Protein AF-0000000081051023 (afdb_homodimer)

Sequence (304 aa):
MIRSARIPSVLSRICADDVIQTALFVTGDGELLGSTSPTFVGADGKTESVEHLGTLIADIAVDYQRLGDEYARLGSAANADSDAPTKKSHLQCLLLELDQGLVGVSSCMGSGVLIIGIATPDAPMGMIKARLETITEHVQEAMSPLTETSYRMIRSARIPSVLSRICADDVIQTALFVTGDGELLGSTSPTFVGADGKTESVEHLGTLIADIAVDYQRLGDEYARLGSAANADSDAPTKKSHLQCLLLELDQGLVGVSSCMGSGVLIIGIATPDAPMGMIKARLETITEHVQEAMSPLTETSYR

Structure (mmCIF, N/CA/C/O backbone):
data_AF-0000000081051023-model_v1
#
loop_
_entity.id
_entity.type
_entity.pdbx_description
1 polymer 'Roadblock/LAMTOR2 domain-containing protein'
#
loop_
_atom_site.group_PDB
_atom_site.id
_atom_site.type_symbol
_atom_site.label_atom_id
_atom_site.label_alt_id
_atom_site.label_comp_id
_atom_site.label_asym_id
_atom_site.label_entity_id
_atom_site.label_seq_id
_atom_site.pdbx_PDB_ins_code
_atom_site.Cartn_x
_atom_site.Cartn_y
_atom_site.Cartn_z
_atom_site.occupancy
_atom_site.B_iso_or_equiv
_atom_site.auth_seq_id
_atom_site.auth_comp_id
_atom_site.auth_asym_id
_atom_site.auth_atom_id
_atom_site.pdbx_PDB_model_num
ATOM 1 N N . MET A 1 1 ? -12.219 24.156 1.333 1 33.59 1 MET A N 1
ATOM 2 C CA . MET A 1 1 ? -10.797 24.484 1.212 1 33.59 1 MET A CA 1
ATOM 3 C C . MET A 1 1 ? -10.109 24.422 2.572 1 33.59 1 MET A C 1
ATOM 5 O O . MET A 1 1 ? -10.5 25.141 3.496 1 33.59 1 MET A O 1
ATOM 9 N N . ILE A 1 2 ? -9.586 23.281 3.045 1 45.5 2 ILE A N 1
ATOM 10 C CA . ILE A 1 2 ? -9.031 23.156 4.391 1 45.5 2 ILE A CA 1
ATOM 11 C C . ILE A 1 2 ? -8.117 24.328 4.688 1 45.5 2 ILE A C 1
ATOM 13 O O . ILE A 1 2 ? -7.395 24.812 3.803 1 45.5 2 ILE A O 1
ATOM 17 N N . ARG A 1 3 ? -8.547 25.219 5.465 1 45.25 3 ARG A N 1
ATOM 18 C CA . ARG A 1 3 ? -7.691 26.328 5.867 1 45.25 3 ARG A CA 1
ATOM 19 C C . ARG A 1 3 ? -6.293 25.844 6.219 1 45.25 3 ARG A C 1
ATOM 21 O O . ARG A 1 3 ? -6.105 25.141 7.223 1 45.25 3 ARG A O 1
ATOM 28 N N . SER A 1 4 ? -5.422 25.734 5.328 1 52.06 4 SER A N 1
ATOM 29 C CA . SER A 1 4 ? -3.996 25.438 5.211 1 52.06 4 SER A CA 1
ATOM 30 C C . SER A 1 4 ? -3.215 26.016 6.383 1 52.06 4 SER A C 1
ATOM 32 O O . SER A 1 4 ? -2.092 25.594 6.66 1 52.06 4 SER A O 1
ATOM 34 N N . ALA A 1 5 ? -3.9 26.891 7.074 1 51.19 5 ALA A N 1
ATOM 35 C CA . ALA A 1 5 ? -3.074 27.703 7.973 1 51.19 5 ALA A CA 1
ATOM 36 C C . ALA A 1 5 ? -2.621 26.875 9.18 1 51.19 5 ALA A C 1
ATOM 38 O O . ALA A 1 5 ? -1.602 27.188 9.797 1 51.19 5 ALA A O 1
ATOM 39 N N . ARG A 1 6 ? -3.297 25.828 9.461 1 57.66 6 ARG A N 1
ATOM 40 C CA . ARG A 1 6 ? -2.977 25.125 10.703 1 57.66 6 ARG A CA 1
ATOM 41 C C . ARG A 1 6 ? -2.096 23.906 10.43 1 57.66 6 ARG A C 1
ATOM 43 O O . ARG A 1 6 ? -1.619 23.266 11.367 1 57.66 6 ARG A O 1
ATOM 50 N N . ILE A 1 7 ? -1.741 23.734 9.195 1 60.34 7 ILE A N 1
ATOM 51 C CA . ILE A 1 7 ? -1.029 22.516 8.797 1 60.34 7 ILE A CA 1
ATOM 52 C C . ILE A 1 7 ? 0.375 22.531 9.398 1 60.34 7 ILE A C 1
ATOM 54 O O . ILE A 1 7 ? 0.816 21.531 9.984 1 60.34 7 ILE A O 1
ATOM 58 N N . PRO A 1 8 ? 0.935 23.688 9.281 1 57.78 8 PRO A N 1
ATOM 59 C CA . PRO A 1 8 ? 2.303 23.656 9.805 1 57.78 8 PRO A CA 1
ATOM 60 C C . PRO A 1 8 ? 2.355 23.359 11.305 1 57.78 8 PRO A C 1
ATOM 62 O O . PRO A 1 8 ? 3.24 22.625 11.758 1 57.78 8 PRO A O 1
ATOM 65 N N . SER A 1 9 ? 1.448 23.953 12 1 59.97 9 SER A N 1
ATOM 66 C CA . SER A 1 9 ? 1.488 23.75 13.445 1 59.97 9 SER A CA 1
ATOM 67 C C . SER A 1 9 ? 1.217 22.281 13.805 1 59.97 9 SER A C 1
ATOM 69 O O . SER A 1 9 ? 1.805 21.75 14.742 1 59.97 9 SER A O 1
ATOM 71 N N . VAL A 1 10 ? 0.46 21.703 13.055 1 62.5 10 VAL A N 1
ATOM 72 C CA . VAL A 1 10 ? 0.093 20.328 13.352 1 62.5 10 VAL A CA 1
ATOM 73 C C . VAL A 1 10 ? 1.247 19.391 12.984 1 62.5 10 VAL A C 1
ATOM 75 O O . VAL A 1 10 ? 1.546 18.453 13.711 1 62.5 10 VAL A O 1
ATOM 78 N N . LEU A 1 11 ? 1.874 19.797 11.953 1 62.97 11 LEU A N 1
ATOM 79 C CA . LEU A 1 11 ? 2.998 19 11.5 1 62.97 11 LEU A CA 1
ATOM 80 C C . LEU A 1 11 ? 4.16 19.062 12.484 1 62.97 11 LEU A C 1
ATOM 82 O O . LEU A 1 11 ? 4.895 18.094 12.656 1 62.97 11 LEU A O 1
ATOM 86 N N . SER A 1 12 ? 4.238 20.25 12.992 1 58.66 12 SER A N 1
ATOM 87 C CA . SER A 1 12 ? 5.336 20.469 13.93 1 58.66 12 SER A CA 1
ATOM 88 C C . SER A 1 12 ? 5.227 19.531 15.133 1 58.66 12 SER A C 1
ATOM 90 O O . SER A 1 12 ? 6.23 19.234 15.789 1 58.66 12 SER A O 1
ATOM 92 N N . ARG A 1 13 ? 4.035 19.125 15.297 1 57.94 13 ARG A N 1
ATOM 93 C CA . ARG A 1 13 ? 3.814 18.25 16.453 1 57.94 13 ARG A CA 1
ATOM 94 C C . ARG A 1 13 ? 4.008 16.781 16.078 1 57.94 13 ARG A C 1
ATOM 96 O O . ARG A 1 13 ? 4.074 15.922 16.969 1 57.94 13 ARG A O 1
ATOM 103 N N . ILE A 1 14 ? 3.797 16.641 14.867 1 59.78 14 ILE A N 1
ATOM 104 C CA . ILE A 1 14 ? 4.047 15.281 14.414 1 59.78 14 ILE A CA 1
ATOM 105 C C . ILE A 1 14 ? 5.539 14.969 14.5 1 59.78 14 ILE A C 1
ATOM 107 O O . ILE A 1 14 ? 6.355 15.641 13.859 1 59.78 14 ILE A O 1
ATOM 111 N N . CYS A 1 15 ? 6.039 14.797 15.711 1 54.66 15 CYS A N 1
ATOM 112 C CA . CYS A 1 15 ? 7.457 14.586 15.984 1 54.66 15 CYS A CA 1
ATOM 113 C C . CYS A 1 15 ? 7.934 13.258 15.406 1 54.66 15 CYS A C 1
ATOM 115 O O . CYS A 1 15 ? 7.25 12.242 15.523 1 54.66 15 CYS A O 1
ATOM 117 N N . ALA A 1 16 ? 8.758 13.539 14.32 1 59.66 16 A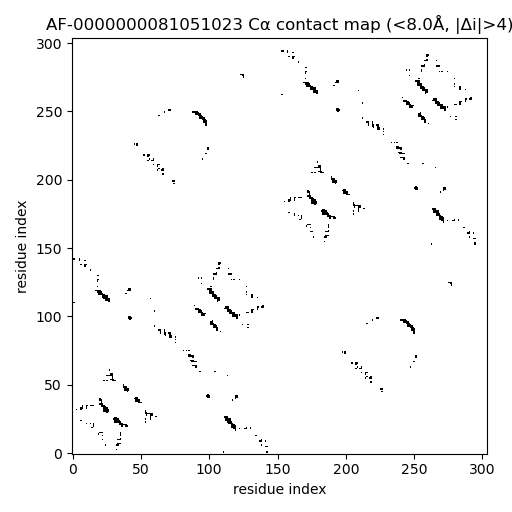LA A N 1
ATOM 118 C CA . ALA A 1 16 ? 9.711 12.508 13.938 1 59.66 16 ALA A CA 1
ATOM 119 C C . ALA A 1 16 ? 10.227 11.75 15.164 1 59.66 16 ALA A C 1
ATOM 121 O O . ALA A 1 16 ? 10.5 12.359 16.203 1 59.66 16 ALA A O 1
ATOM 122 N N . ASP A 1 17 ? 9.742 10.594 15.359 1 71.31 17 ASP A N 1
ATOM 123 C CA . ASP A 1 17 ? 10.367 9.688 16.312 1 71.31 17 ASP A CA 1
ATOM 124 C C . ASP A 1 17 ? 11.297 8.703 15.617 1 71.31 17 ASP A C 1
ATOM 126 O O . ASP A 1 17 ? 11.922 9.039 14.609 1 71.31 17 ASP A O 1
ATOM 130 N N . ASP A 1 18 ? 11.57 7.809 16.359 1 81.31 18 ASP A N 1
ATOM 131 C CA . ASP A 1 18 ? 12.516 6.824 15.844 1 81.31 18 ASP A CA 1
ATOM 132 C C . ASP A 1 18 ? 11.891 5.984 14.734 1 81.31 18 ASP A C 1
ATOM 134 O O . ASP A 1 18 ? 12.555 5.137 14.133 1 81.31 18 ASP A O 1
ATOM 138 N N . VAL A 1 19 ? 10.641 6.383 14.414 1 88.69 19 VAL A N 1
ATOM 139 C CA . VAL A 1 19 ? 9.961 5.531 13.445 1 88.69 19 VAL A CA 1
ATOM 140 C C . VAL A 1 19 ? 9.664 6.328 12.18 1 88.69 19 VAL A C 1
ATOM 142 O O . VAL A 1 19 ? 9.984 5.883 11.07 1 88.69 19 VAL A O 1
ATOM 145 N N . ILE A 1 20 ? 9.109 7.535 12.289 1 92 20 ILE A N 1
ATOM 146 C CA . ILE A 1 20 ? 8.758 8.383 11.156 1 92 20 ILE A CA 1
ATOM 147 C C . ILE A 1 20 ? 9.781 9.508 11.016 1 92 20 ILE A C 1
ATOM 149 O O . ILE A 1 20 ? 9.922 10.344 11.914 1 92 20 ILE A O 1
ATOM 153 N N . GLN A 1 21 ? 10.453 9.523 9.945 1 92.06 21 GLN A N 1
ATOM 154 C CA . GLN A 1 21 ? 11.477 10.547 9.703 1 92.06 21 GLN A CA 1
ATOM 155 C C . GLN A 1 21 ? 10.836 11.891 9.359 1 92.06 21 GLN A C 1
ATOM 157 O O . GLN A 1 21 ? 11.32 12.938 9.797 1 92.06 21 GLN A O 1
ATOM 162 N N . THR A 1 22 ? 9.82 11.812 8.57 1 91.25 22 THR A N 1
ATOM 163 C CA . THR A 1 22 ? 9.117 13.031 8.164 1 91.25 22 THR A CA 1
ATOM 164 C C . THR A 1 22 ? 7.684 12.711 7.742 1 91.25 22 THR A C 1
ATOM 166 O O . THR A 1 22 ? 7.41 11.625 7.23 1 91.25 22 THR A O 1
ATOM 169 N N . ALA A 1 23 ? 6.793 13.586 7.996 1 91.81 23 ALA A N 1
ATOM 170 C CA . ALA A 1 23 ? 5.395 13.508 7.582 1 91.81 23 ALA A CA 1
ATOM 171 C C . ALA A 1 23 ? 5.059 14.602 6.57 1 91.81 23 ALA A C 1
ATOM 173 O O . ALA A 1 23 ? 5.5 15.742 6.715 1 91.81 23 ALA A O 1
ATOM 174 N N . LEU A 1 24 ? 4.359 14.227 5.582 1 90.56 24 LEU A N 1
ATOM 175 C CA . LEU A 1 24 ? 3.945 15.148 4.531 1 90.56 24 LEU A CA 1
ATOM 176 C C . LEU A 1 24 ? 2.43 15.328 4.531 1 90.56 24 LEU A C 1
ATOM 178 O O . LEU A 1 24 ? 1.688 14.352 4.695 1 90.56 24 LEU A O 1
ATOM 182 N N . PHE A 1 25 ? 2.01 16.516 4.297 1 89.81 25 PHE A N 1
ATOM 183 C CA . PHE A 1 25 ? 0.619 16.875 4.027 1 89.81 25 PHE A CA 1
ATOM 184 C C . PHE A 1 25 ? 0.412 17.172 2.547 1 89.81 25 PHE A C 1
ATOM 186 O O . PHE A 1 25 ? 1.01 18.094 2.006 1 89.81 25 PHE A O 1
ATOM 193 N N . VAL A 1 26 ? -0.397 16.406 1.984 1 91.44 26 VAL A N 1
ATOM 194 C CA . VAL A 1 26 ? -0.534 16.453 0.533 1 91.44 26 VAL A CA 1
ATOM 195 C C . VAL A 1 26 ? -2.012 16.516 0.155 1 91.44 26 VAL A C 1
ATOM 197 O O . VAL A 1 26 ? -2.84 15.828 0.75 1 91.44 26 VAL A O 1
ATOM 200 N N . THR A 1 27 ? -2.365 17.359 -0.805 1 90.81 27 THR A N 1
ATOM 201 C CA . THR A 1 27 ? -3.732 17.375 -1.315 1 90.81 27 THR A CA 1
ATOM 202 C C . THR A 1 27 ? -4.047 16.094 -2.074 1 90.81 27 THR A C 1
ATOM 204 O O . THR A 1 27 ? -3.143 15.305 -2.381 1 90.81 27 THR A O 1
ATOM 207 N N . GLY A 1 28 ? -5.305 15.891 -2.35 1 89.25 28 GLY A N 1
ATOM 208 C CA . GLY A 1 28 ? -5.734 14.727 -3.107 1 89.25 28 GLY A CA 1
ATOM 209 C C . GLY A 1 28 ? -5.082 14.633 -4.477 1 89.25 28 GLY A C 1
ATOM 210 O O . GLY A 1 28 ? -4.895 13.531 -5.004 1 89.25 28 GLY A O 1
ATOM 211 N N . ASP A 1 29 ? -4.652 15.836 -5.008 1 89.69 29 ASP A N 1
ATOM 212 C CA . ASP A 1 29 ? -4.039 15.883 -6.332 1 89.69 29 ASP A CA 1
ATOM 213 C C . ASP A 1 29 ? -2.521 15.75 -6.238 1 89.69 29 ASP A C 1
ATOM 215 O O . ASP A 1 29 ? -1.835 15.68 -7.258 1 89.69 29 ASP A O 1
ATOM 219 N N . GLY A 1 30 ? -2.064 15.766 -5.031 1 93.12 30 GLY A N 1
ATOM 220 C CA . GLY A 1 30 ? -0.648 15.477 -4.859 1 93.12 30 GLY A CA 1
ATOM 221 C C . GLY A 1 30 ? 0.171 16.719 -4.527 1 93.12 30 GLY A C 1
ATOM 222 O O . GLY A 1 30 ? 1.4 16.641 -4.461 1 93.12 30 GLY A O 1
ATOM 223 N N . GLU A 1 31 ? -0.445 17.828 -4.379 1 92.12 31 GLU A N 1
ATOM 224 C CA . GLU A 1 31 ? 0.295 19.047 -4.016 1 92.12 31 GLU A CA 1
ATOM 225 C C . GLU A 1 31 ? 0.798 18.969 -2.578 1 92.12 31 GLU A C 1
ATOM 227 O O . GLU A 1 31 ? 0.039 18.625 -1.666 1 92.12 31 GLU A O 1
ATOM 232 N N . LEU A 1 32 ? 2.061 19.312 -2.41 1 91.38 32 LEU A N 1
ATOM 233 C CA . LEU A 1 32 ? 2.643 19.312 -1.073 1 91.38 32 LEU A CA 1
ATOM 234 C C . LEU A 1 32 ? 2.236 20.578 -0.314 1 91.38 32 LEU A C 1
ATOM 236 O O . LEU A 1 32 ? 2.623 21.688 -0.691 1 91.38 32 LEU A O 1
ATOM 240 N N . LEU A 1 33 ? 1.465 20.438 0.75 1 87.19 33 LEU A N 1
ATOM 241 C CA . LEU A 1 33 ? 1.03 21.562 1.575 1 87.19 33 LEU A CA 1
ATOM 242 C C . LEU A 1 33 ? 2.061 21.875 2.654 1 87.19 33 LEU A C 1
ATOM 244 O O . LEU A 1 33 ? 2.143 23.016 3.133 1 87.19 33 LEU A O 1
ATOM 248 N N . GLY A 1 34 ? 2.773 20.891 3.031 1 86.81 34 GLY A N 1
ATOM 249 C CA . GLY A 1 34 ? 3.797 21.047 4.055 1 86.81 34 GLY A CA 1
ATOM 250 C C . GLY A 1 34 ? 4.422 19.734 4.469 1 86.81 34 GLY A C 1
ATOM 251 O O . GLY A 1 34 ? 3.879 18.656 4.176 1 86.81 34 GLY A O 1
ATOM 252 N N . SER A 1 35 ? 5.562 19.797 5.023 1 89.31 35 SER A N 1
ATOM 253 C CA . SER A 1 35 ? 6.266 18.641 5.57 1 89.31 35 SER A CA 1
ATOM 254 C C . SER A 1 35 ? 7.004 19 6.859 1 89.31 35 SER A C 1
ATOM 256 O O . SER A 1 35 ? 7.34 20.172 7.082 1 89.31 35 SER A O 1
ATOM 258 N N . THR A 1 36 ? 7.156 18.016 7.723 1 89.5 36 THR A N 1
ATOM 259 C CA . THR A 1 36 ? 7.895 18.266 8.961 1 89.5 36 THR A CA 1
ATOM 260 C C . THR A 1 36 ? 9.383 18.438 8.672 1 89.5 36 THR A C 1
ATOM 262 O O . THR A 1 36 ? 10.086 19.125 9.414 1 89.5 36 THR A O 1
ATOM 265 N N . SER A 1 37 ? 9.891 17.719 7.664 1 88.62 37 SER A N 1
ATOM 266 C CA . SER A 1 37 ? 11.242 17.906 7.145 1 88.62 37 SER A CA 1
ATOM 267 C C . SER A 1 37 ? 11.266 17.828 5.621 1 88.62 37 SER A C 1
ATOM 269 O O . SER A 1 37 ? 10.562 17 5.023 1 88.62 37 SER A O 1
ATOM 271 N N . PRO A 1 38 ? 12.141 18.609 5.035 1 89.62 38 PRO A N 1
ATOM 272 C CA . PRO A 1 38 ? 12.203 18.594 3.572 1 89.62 38 PRO A CA 1
ATOM 273 C C . PRO A 1 38 ? 13.008 17.422 3.025 1 89.62 38 PRO A C 1
ATOM 275 O O . PRO A 1 38 ? 13.047 17.219 1.812 1 89.62 38 PRO A O 1
ATOM 278 N N . THR A 1 39 ? 13.68 16.719 3.998 1 90.56 39 THR A N 1
ATOM 279 C CA . THR A 1 39 ? 14.547 15.617 3.58 1 90.56 39 THR A CA 1
ATOM 280 C C . THR A 1 39 ? 14.359 14.414 4.496 1 90.56 39 THR A C 1
ATOM 282 O O . T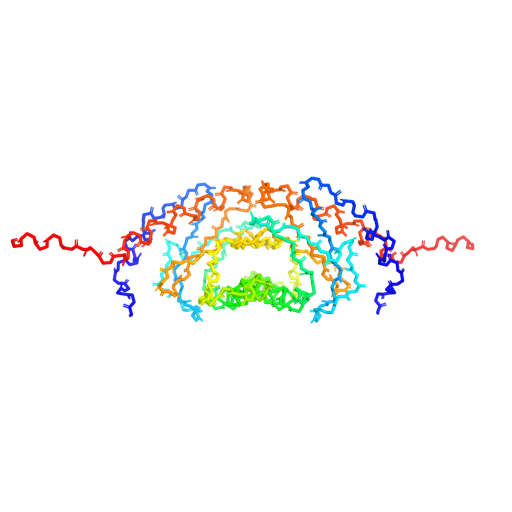HR A 1 39 ? 13.773 14.523 5.57 1 90.56 39 THR A O 1
ATOM 285 N N . PHE A 1 40 ? 14.812 13.305 4.008 1 89.19 40 PHE A N 1
ATOM 286 C CA . PHE A 1 40 ? 14.891 12.078 4.789 1 89.19 40 PHE A CA 1
ATOM 287 C C . PHE A 1 40 ? 16.094 11.25 4.379 1 89.19 40 PHE A C 1
ATOM 289 O O . PHE A 1 40 ? 16.734 11.523 3.355 1 89.19 40 PHE A O 1
ATOM 296 N N . VAL A 1 41 ? 16.422 10.289 5.25 1 90.38 41 VAL A N 1
ATOM 297 C CA . VAL A 1 41 ? 17.562 9.422 4.98 1 90.38 41 VAL A CA 1
ATOM 298 C C . VAL A 1 41 ? 17.078 8.07 4.477 1 90.38 41 VAL A C 1
ATOM 300 O O . VAL A 1 41 ? 16.281 7.402 5.141 1 90.38 41 VAL A O 1
ATOM 303 N N . GLY A 1 42 ? 17.547 7.719 3.295 1 88.25 42 GLY A N 1
ATOM 304 C CA . GLY A 1 42 ? 17.172 6.441 2.707 1 88.25 42 GLY A CA 1
ATOM 305 C C . GLY A 1 42 ? 17.906 5.266 3.328 1 88.25 42 GLY A C 1
ATOM 306 O O . GLY A 1 42 ? 18.781 5.449 4.188 1 88.25 42 GLY A O 1
ATOM 307 N N . ALA A 1 43 ? 17.5 4.086 2.914 1 87.88 43 ALA A N 1
ATOM 308 C CA . ALA A 1 43 ? 18.094 2.848 3.424 1 87.88 43 ALA A CA 1
ATOM 309 C C . ALA A 1 43 ? 19.594 2.785 3.117 1 87.88 43 ALA A C 1
ATOM 311 O O . ALA A 1 43 ? 20.344 2.107 3.816 1 87.88 43 ALA A O 1
ATOM 312 N N . ASP A 1 44 ? 20 3.486 2.119 1 85.44 44 ASP A N 1
ATOM 313 C CA . ASP A 1 44 ? 21.406 3.492 1.74 1 85.44 44 ASP A CA 1
ATOM 314 C C . ASP A 1 44 ? 22.172 4.582 2.49 1 85.44 44 ASP A C 1
ATOM 316 O O . ASP A 1 44 ? 23.359 4.785 2.254 1 85.44 44 ASP A O 1
ATOM 320 N N . GLY A 1 45 ? 21.516 5.254 3.281 1 88.88 45 GLY A N 1
ATOM 321 C CA . GLY A 1 45 ? 22.172 6.277 4.094 1 88.88 45 GLY A CA 1
ATOM 322 C C . GLY A 1 45 ? 22.188 7.641 3.43 1 88.88 45 GLY A C 1
ATOM 323 O O . GLY A 1 45 ? 22.672 8.609 4.016 1 88.88 45 GLY A O 1
ATOM 324 N N . LYS A 1 46 ? 21.703 7.711 2.293 1 87.12 46 LYS A N 1
ATOM 325 C CA . LYS A 1 46 ? 21.75 8.977 1.564 1 87.12 46 LYS A CA 1
ATOM 326 C C . LYS A 1 46 ? 20.531 9.844 1.909 1 87.12 46 LYS A C 1
ATOM 328 O O . LYS A 1 46 ? 19.453 9.328 2.203 1 87.12 46 LYS A O 1
ATOM 333 N N . THR A 1 47 ? 20.75 11.078 1.763 1 90.5 47 THR A N 1
ATOM 334 C CA . THR A 1 47 ? 19.688 12.039 2.02 1 90.5 47 THR A CA 1
ATOM 335 C C . THR A 1 47 ? 18.875 12.289 0.754 1 90.5 47 THR A C 1
ATOM 337 O O . THR A 1 47 ? 19.438 12.539 -0.313 1 90.5 47 THR A O 1
ATOM 340 N N . GLU A 1 48 ? 17.547 12.211 0.95 1 87.25 48 GLU A N 1
ATOM 341 C CA . GLU A 1 48 ? 16.641 12.414 -0.18 1 87.25 48 GLU A CA 1
ATOM 342 C C . GLU A 1 48 ? 15.664 13.547 0.095 1 87.25 48 GLU A C 1
ATOM 344 O O . GLU A 1 48 ? 15.312 13.805 1.248 1 87.25 48 GLU A O 1
ATOM 349 N N . SER A 1 49 ? 15.305 14.188 -0.953 1 89.69 49 SER A N 1
ATOM 350 C CA . SER A 1 49 ? 14.312 15.258 -0.849 1 89.69 49 SER A CA 1
ATOM 351 C C . SER A 1 49 ? 12.898 14.703 -0.954 1 89.69 49 SER A C 1
ATOM 353 O O . SER A 1 49 ? 12.656 13.711 -1.648 1 89.69 49 SER A O 1
ATOM 355 N N . VAL A 1 50 ? 11.992 15.336 -0.309 1 89.88 50 VAL A N 1
ATOM 356 C CA . VAL A 1 50 ? 10.609 14.875 -0.347 1 89.88 50 VAL A CA 1
ATOM 357 C C . VAL A 1 50 ? 9.867 15.547 -1.498 1 89.88 50 VAL A C 1
ATOM 359 O O . VAL A 1 50 ? 8.68 15.297 -1.711 1 89.88 50 VAL A O 1
ATOM 362 N N . GLU A 1 51 ? 10.766 16.297 -2.232 1 83.44 51 GLU A N 1
ATOM 363 C CA . GLU A 1 51 ? 10.18 17.031 -3.35 1 83.44 51 GLU A CA 1
ATOM 364 C C . GLU A 1 51 ? 9.648 16.078 -4.418 1 83.44 51 GLU A C 1
ATOM 366 O O . GLU A 1 51 ? 10.266 15.047 -4.703 1 83.44 51 GLU A O 1
ATOM 371 N N . HIS A 1 52 ? 8.398 16.031 -4.801 1 83.19 52 HIS A N 1
ATOM 372 C CA . HIS A 1 52 ? 7.793 15.32 -5.926 1 83.19 52 HIS A CA 1
ATOM 373 C C . HIS A 1 52 ? 7.086 14.055 -5.465 1 83.19 52 HIS A C 1
ATOM 375 O O . HIS A 1 52 ? 6.406 13.391 -6.254 1 83.19 52 HIS A O 1
ATOM 381 N N . LEU A 1 53 ? 7.332 13.688 -4.191 1 89.38 53 LEU A N 1
ATOM 382 C CA . LEU A 1 53 ? 6.719 12.469 -3.684 1 89.38 53 LEU A CA 1
ATOM 383 C C . LEU A 1 53 ? 5.199 12.602 -3.631 1 89.38 53 LEU A C 1
ATOM 385 O O . LEU A 1 53 ? 4.48 11.625 -3.84 1 89.38 53 LEU A O 1
ATOM 389 N N . GLY A 1 54 ? 4.793 13.789 -3.473 1 92.88 54 GLY A N 1
ATOM 390 C CA . GLY A 1 54 ? 3.375 14.047 -3.277 1 92.88 54 GLY A CA 1
ATOM 391 C C . GLY A 1 54 ? 2.52 13.57 -4.438 1 92.88 54 GLY A C 1
ATOM 392 O O . GLY A 1 54 ? 1.552 12.836 -4.242 1 92.88 54 GLY A O 1
ATOM 393 N N . THR A 1 55 ? 2.902 13.977 -5.656 1 92.06 55 THR A N 1
ATOM 394 C CA . THR A 1 55 ? 2.109 13.656 -6.836 1 92.06 55 THR A CA 1
ATOM 395 C C . THR A 1 55 ? 2.104 12.148 -7.09 1 92.06 55 THR A C 1
ATOM 397 O O . THR A 1 55 ? 1.057 11.57 -7.383 1 92.06 55 THR A O 1
ATOM 400 N N . LEU A 1 56 ? 3.256 11.555 -6.945 1 91.44 56 LEU A N 1
ATOM 401 C CA . LEU A 1 56 ? 3.377 10.125 -7.223 1 91.44 56 LEU A CA 1
ATOM 402 C C . LEU A 1 56 ? 2.572 9.305 -6.219 1 91.44 56 LEU A C 1
ATOM 404 O O . LEU A 1 56 ? 1.853 8.383 -6.602 1 91.44 56 LEU A O 1
ATOM 408 N N . ILE A 1 57 ? 2.67 9.68 -4.965 1 94.94 57 ILE A N 1
ATOM 409 C CA . ILE A 1 57 ? 1.986 8.922 -3.926 1 94.94 57 ILE A CA 1
ATOM 410 C C . ILE A 1 57 ? 0.485 9.195 -3.99 1 94.94 57 ILE A C 1
ATOM 412 O O . ILE A 1 57 ? -0.326 8.297 -3.748 1 94.94 57 ILE A O 1
ATOM 416 N N . ALA A 1 58 ? 0.103 10.406 -4.391 1 94.38 58 ALA A N 1
ATOM 417 C CA . ALA A 1 58 ? -1.311 10.727 -4.566 1 94.38 58 ALA A CA 1
ATOM 418 C C . ALA A 1 58 ? -1.943 9.852 -5.641 1 94.38 58 ALA A C 1
ATOM 420 O O . ALA A 1 58 ? -3.088 9.414 -5.504 1 94.38 58 ALA A O 1
ATOM 421 N N . ASP A 1 59 ? -1.213 9.586 -6.715 1 94 59 ASP A N 1
ATOM 422 C CA . ASP A 1 59 ? -1.712 8.711 -7.773 1 94 59 ASP A CA 1
ATOM 423 C C . ASP A 1 59 ? -2.014 7.316 -7.234 1 94 59 ASP A C 1
ATOM 425 O O . ASP A 1 59 ? -3.023 6.707 -7.598 1 94 59 ASP A O 1
ATOM 429 N N . ILE A 1 60 ? -1.139 6.805 -6.453 1 94.94 60 ILE A N 1
ATOM 430 C CA . ILE A 1 60 ? -1.326 5.492 -5.844 1 94.94 60 ILE A CA 1
ATOM 431 C C . ILE A 1 60 ? -2.547 5.523 -4.922 1 94.94 60 ILE A C 1
ATOM 433 O O . ILE A 1 60 ? -3.381 4.617 -4.961 1 94.94 60 ILE A O 1
ATOM 437 N N . ALA A 1 61 ? -2.67 6.551 -4.145 1 93.5 61 ALA A N 1
ATOM 438 C CA . ALA A 1 61 ? -3.77 6.691 -3.195 1 93.5 61 ALA A CA 1
ATOM 439 C C . ALA A 1 61 ? -5.113 6.758 -3.918 1 93.5 61 ALA A C 1
ATOM 441 O O . ALA A 1 61 ? -6.117 6.234 -3.428 1 93.5 61 ALA A O 1
ATOM 442 N N . VAL A 1 62 ? -5.16 7.422 -5.027 1 91.38 62 VAL A N 1
ATOM 443 C CA . VAL A 1 62 ? -6.391 7.531 -5.805 1 91.38 62 VAL A CA 1
ATOM 444 C C . VAL A 1 62 ? -6.855 6.141 -6.234 1 91.38 62 VAL A C 1
ATOM 446 O O . VAL A 1 62 ? -8.031 5.801 -6.082 1 91.38 62 VAL A O 1
ATOM 449 N N . ASP A 1 63 ? -5.992 5.383 -6.75 1 92.25 63 ASP A N 1
ATOM 450 C CA . ASP A 1 63 ? -6.332 4.031 -7.184 1 92.25 63 ASP A CA 1
ATOM 451 C C . ASP A 1 63 ? -6.703 3.152 -5.992 1 92.25 63 ASP A C 1
ATOM 453 O O . ASP A 1 63 ? -7.594 2.305 -6.094 1 92.25 63 ASP A O 1
ATOM 457 N N . TYR A 1 64 ? -5.961 3.33 -4.945 1 92.88 64 TYR A N 1
ATOM 458 C CA . TYR A 1 64 ? -6.277 2.641 -3.699 1 92.88 64 TYR A CA 1
ATOM 459 C C . TYR A 1 64 ? -7.695 2.961 -3.246 1 92.88 64 TYR A C 1
ATOM 461 O O . TYR A 1 64 ? -8.445 2.062 -2.861 1 92.88 64 TYR A O 1
ATOM 469 N N . GLN A 1 65 ? -8.055 4.184 -3.328 1 90.12 65 GLN A N 1
ATOM 470 C CA . GLN A 1 65 ? -9.414 4.594 -2.979 1 90.12 65 GLN A CA 1
ATOM 471 C C . GLN A 1 65 ? -10.438 3.938 -3.898 1 90.12 65 GLN A C 1
ATOM 473 O O . GLN A 1 65 ? -11.492 3.49 -3.443 1 90.12 65 GLN A O 1
ATOM 478 N N . ARG A 1 66 ? -10.133 3.889 -5.113 1 89.19 66 ARG A N 1
ATOM 479 C CA . ARG A 1 66 ? -11.023 3.271 -6.09 1 89.19 66 ARG A CA 1
ATOM 480 C C . ARG A 1 66 ? -11.25 1.798 -5.77 1 89.19 66 ARG A C 1
ATOM 482 O O . ARG A 1 66 ? -12.367 1.293 -5.902 1 89.19 66 ARG A O 1
ATOM 489 N N . LEU A 1 67 ? -10.211 1.148 -5.406 1 89.88 67 LEU A N 1
ATOM 490 C CA . LEU A 1 67 ? 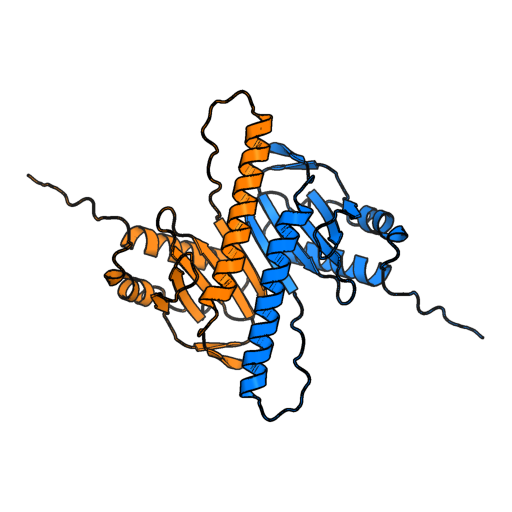-10.312 -0.253 -5.012 1 89.88 67 LE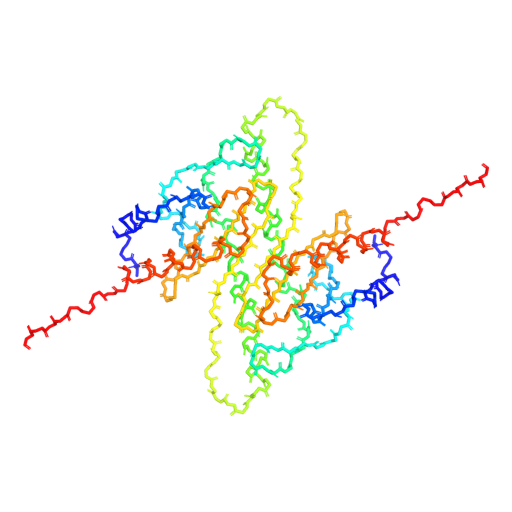U A CA 1
ATOM 491 C C . LEU A 1 67 ? -11.289 -0.42 -3.848 1 89.88 67 LEU A C 1
ATOM 493 O O . LEU A 1 67 ? -12.141 -1.313 -3.869 1 89.88 67 LEU A O 1
ATOM 497 N N . GLY A 1 68 ? -11.102 0.4 -2.844 1 87.38 68 GLY A N 1
ATOM 498 C CA . GLY A 1 68 ? -12.016 0.349 -1.716 1 87.38 68 GLY A CA 1
ATOM 499 C C . GLY 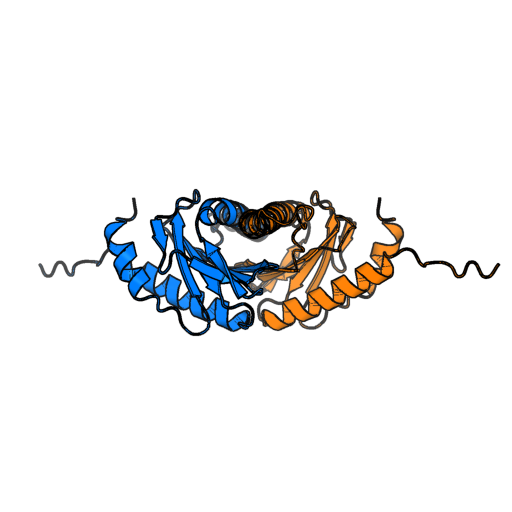A 1 68 ? -13.469 0.573 -2.111 1 87.38 68 GLY A C 1
ATOM 500 O O . GLY A 1 68 ? -14.359 -0.125 -1.63 1 87.38 68 GLY A O 1
ATOM 501 N N . ASP A 1 69 ? -13.672 1.549 -2.902 1 84.94 69 ASP A N 1
ATOM 502 C CA . ASP A 1 69 ? -15.016 1.861 -3.369 1 84.94 69 ASP A CA 1
ATOM 503 C C . ASP A 1 69 ? -15.625 0.686 -4.133 1 84.94 69 ASP A C 1
ATOM 505 O O . ASP A 1 69 ? -16.812 0.397 -4 1 84.94 69 ASP A O 1
ATOM 509 N N . GLU A 1 70 ? -14.828 0.05 -4.926 1 82.12 70 GLU A N 1
ATOM 510 C CA . GLU A 1 70 ? -15.289 -1.101 -5.695 1 82.12 70 GLU A CA 1
ATOM 511 C C . GLU A 1 70 ? -15.672 -2.26 -4.777 1 82.12 70 GLU A C 1
ATOM 513 O O . GLU A 1 70 ? -16.703 -2.912 -4.984 1 82.12 70 GLU A O 1
ATOM 518 N N . TYR A 1 71 ? -14.852 -2.508 -3.846 1 75.69 71 TYR A N 1
ATOM 519 C CA . TYR A 1 71 ? -15.141 -3.553 -2.871 1 75.69 71 TYR A CA 1
ATOM 520 C C . TYR A 1 71 ? -16.453 -3.271 -2.143 1 75.69 71 TYR A C 1
ATOM 522 O O . TYR A 1 71 ? -17.234 -4.184 -1.902 1 75.69 71 TYR A O 1
ATOM 530 N N . ALA A 1 72 ? -16.625 -2.084 -1.725 1 74.56 72 ALA A N 1
ATOM 531 C CA . ALA A 1 72 ? -17.844 -1.683 -1.034 1 74.56 72 ALA A CA 1
ATOM 532 C C . ALA A 1 72 ? -19.078 -1.908 -1.914 1 74.56 72 ALA A C 1
ATOM 534 O O . ALA A 1 72 ? -20.141 -2.289 -1.421 1 74.56 72 ALA A O 1
ATOM 535 N N . ARG A 1 73 ? -18.875 -1.69 -3.152 1 74.75 73 ARG A N 1
ATOM 536 C CA . ARG A 1 73 ? -19.969 -1.868 -4.102 1 74.75 73 ARG A CA 1
ATOM 537 C C . ARG A 1 73 ? -20.312 -3.346 -4.281 1 74.75 73 ARG A C 1
ATOM 539 O O . ARG A 1 73 ? -21.484 -3.719 -4.348 1 74.75 73 ARG A O 1
ATOM 546 N N . LEU A 1 74 ? -19.219 -4.109 -4.395 1 68.19 74 LEU A N 1
ATOM 547 C CA . LEU A 1 74 ? -19.422 -5.543 -4.578 1 68.19 74 LEU A CA 1
ATOM 548 C C . LEU A 1 74 ? -20.141 -6.148 -3.379 1 68.19 74 LEU A C 1
ATOM 550 O O . LEU A 1 74 ? -21.031 -6.988 -3.541 1 68.19 74 LEU A O 1
ATOM 554 N N . GLY A 1 75 ? -19.719 -5.723 -2.219 1 61.62 75 GLY A N 1
ATOM 555 C CA . GLY A 1 75 ? -20.391 -6.176 -1.015 1 61.62 75 GLY A CA 1
ATOM 556 C C . GLY A 1 75 ? -21.844 -5.738 -0.94 1 61.62 75 GLY A C 1
ATOM 557 O O . GLY A 1 75 ? -22.688 -6.457 -0.41 1 61.62 75 GLY A O 1
ATOM 558 N N . SER A 1 76 ? -22 -4.418 -1.332 1 59 76 SER A N 1
ATOM 559 C CA . SER A 1 76 ? -23.359 -3.885 -1.308 1 59 76 SER A CA 1
ATOM 560 C C . SER A 1 76 ? -24.234 -4.566 -2.35 1 59 76 SER A C 1
ATOM 562 O O . SER A 1 76 ? -25.406 -4.84 -2.094 1 59 76 SER A O 1
ATOM 564 N N . ALA A 1 77 ? -23.688 -4.676 -3.523 1 55.31 77 ALA A N 1
ATOM 565 C CA . ALA A 1 77 ? -24.469 -5.297 -4.582 1 55.31 77 ALA A CA 1
ATOM 566 C C . ALA A 1 77 ? -24.953 -6.684 -4.164 1 55.31 77 ALA A C 1
ATOM 568 O O . ALA A 1 77 ? -26.031 -7.125 -4.582 1 55.31 77 ALA A O 1
ATOM 569 N N . ALA A 1 78 ? -24.125 -7.359 -3.49 1 51.66 78 ALA A N 1
ATOM 570 C CA . ALA A 1 78 ? -24.609 -8.641 -2.986 1 51.66 78 ALA A CA 1
ATOM 571 C C . ALA A 1 78 ? -25.766 -8.445 -1.994 1 51.66 78 ALA A C 1
ATOM 573 O O . ALA A 1 78 ? -26.547 -9.359 -1.76 1 51.66 78 ALA A O 1
ATOM 574 N N . ASN A 1 79 ? -25.547 -7.32 -1.302 1 48.28 79 ASN A N 1
ATOM 575 C CA . ASN A 1 79 ? -26.672 -7.039 -0.415 1 48.28 79 ASN A CA 1
ATOM 576 C C . ASN A 1 79 ? -27.703 -6.125 -1.081 1 48.28 79 ASN A C 1
ATOM 578 O O . ASN A 1 79 ? -27.938 -5.008 -0.619 1 48.28 79 ASN A O 1
ATOM 582 N N . ALA A 1 80 ? -27.844 -6.289 -2.359 1 47.34 80 ALA A N 1
ATOM 583 C CA . ALA A 1 80 ? -28.703 -5.516 -3.246 1 47.34 80 ALA A CA 1
ATOM 584 C C . ALA A 1 80 ? -29.938 -5.008 -2.504 1 47.34 80 ALA A C 1
ATOM 586 O O . ALA A 1 80 ? -30.672 -4.148 -3.01 1 47.34 80 ALA A O 1
ATOM 587 N N . ASP A 1 81 ? -30.375 -5.699 -1.587 1 48.84 81 ASP A N 1
ATOM 588 C CA . ASP A 1 81 ? -31.656 -5.293 -1.032 1 48.84 81 ASP A CA 1
ATOM 589 C C . ASP A 1 81 ? -31.531 -4.016 -0.211 1 48.84 81 ASP A C 1
ATOM 591 O O . ASP A 1 81 ? -32.531 -3.5 0.311 1 48.84 81 ASP A O 1
ATOM 595 N N . SER A 1 82 ? -30.391 -3.713 0.183 1 43.66 82 SER A N 1
ATOM 596 C CA . SER A 1 82 ? -30.391 -2.539 1.05 1 43.66 82 SER A CA 1
ATOM 597 C C . SER A 1 82 ? -30.047 -1.275 0.267 1 43.66 82 SER A C 1
ATOM 599 O O . SER A 1 82 ? -29.125 -1.273 -0.548 1 43.66 82 SER A O 1
ATOM 601 N N . ASP A 1 83 ? -31.016 -0.471 0.011 1 43.62 83 ASP A N 1
ATOM 602 C CA . ASP A 1 83 ? -30.984 0.912 -0.455 1 43.62 83 ASP A CA 1
ATOM 603 C C . ASP A 1 83 ? -29.797 1.666 0.131 1 43.62 83 ASP A C 1
ATOM 605 O O . ASP A 1 83 ? -29.75 2.896 0.086 1 43.62 83 ASP A O 1
ATOM 609 N N . ALA A 1 84 ? -29.016 0.912 0.842 1 44.94 84 ALA A N 1
ATOM 610 C CA . ALA A 1 84 ? -28.016 1.692 1.575 1 44.94 84 ALA A CA 1
ATOM 611 C C . ALA A 1 84 ? -27.047 2.389 0.62 1 44.94 84 ALA A C 1
ATOM 613 O O . ALA A 1 84 ? -26.641 1.81 -0.389 1 44.94 84 ALA A O 1
ATOM 614 N N . PRO A 1 85 ? -26.922 3.691 0.693 1 47.94 85 PRO A N 1
ATOM 615 C CA . PRO A 1 85 ? -26.016 4.512 -0.106 1 47.94 85 PRO A CA 1
ATOM 616 C C . PRO A 1 85 ? -24.641 3.865 -0.284 1 47.94 85 PRO A C 1
ATOM 618 O O . PRO A 1 85 ? -24.203 3.09 0.571 1 47.94 85 PRO A O 1
ATOM 621 N N . THR A 1 86 ? -24.219 3.719 -1.53 1 50.88 86 THR A N 1
ATOM 622 C CA . THR A 1 86 ? -22.891 3.211 -1.876 1 50.88 86 THR A CA 1
ATOM 623 C C . THR A 1 86 ? -21.859 3.652 -0.845 1 50.88 86 THR A C 1
ATOM 625 O O . THR A 1 86 ? -21.516 4.836 -0.759 1 50.88 86 THR A O 1
ATOM 628 N N . LYS A 1 87 ? -21.844 3.047 0.344 1 53.62 87 LYS A N 1
ATOM 629 C CA . LYS A 1 87 ? -20.906 3.375 1.412 1 53.62 87 LYS A CA 1
ATOM 630 C C . LYS A 1 87 ? -19.484 3.549 0.865 1 53.62 87 LYS A C 1
ATOM 632 O O . LYS A 1 87 ? -18.969 2.668 0.173 1 53.62 87 LYS A O 1
ATOM 637 N N . LYS A 1 88 ? -19.078 4.773 0.791 1 58.91 88 LYS A N 1
ATOM 638 C CA . LYS A 1 88 ? -17.688 5.098 0.433 1 58.91 88 LYS A CA 1
ATOM 639 C C . LYS A 1 88 ? -16.703 4.414 1.376 1 58.91 88 LYS A C 1
ATOM 641 O O . LYS A 1 88 ? -16.938 4.352 2.586 1 58.91 88 LYS A O 1
ATOM 646 N N . SER A 1 89 ? -15.852 3.654 0.676 1 63.09 89 SER A N 1
ATOM 647 C CA . SER A 1 89 ? -14.812 2.98 1.452 1 63.09 89 SER A CA 1
ATOM 648 C C . SER A 1 89 ? -13.828 3.982 2.037 1 63.09 89 SER A C 1
ATOM 650 O O . SER A 1 89 ? -13.633 5.066 1.487 1 63.09 89 SER A O 1
ATOM 652 N N . HIS A 1 90 ? -13.57 3.865 3.291 1 65.88 90 HIS A N 1
ATOM 653 C CA . HIS A 1 90 ? -12.531 4.672 3.924 1 65.88 90 HIS A CA 1
ATOM 654 C C . HIS A 1 90 ? -11.156 4.027 3.76 1 65.88 90 HIS A C 1
ATOM 656 O O . HIS A 1 90 ? -11.008 2.82 3.965 1 65.88 90 HIS A O 1
ATOM 662 N N . LEU A 1 91 ? -10.336 4.852 3.17 1 64.38 91 LEU A N 1
ATOM 663 C CA . LEU A 1 91 ? -8.953 4.406 3.125 1 64.38 91 LEU A CA 1
ATOM 664 C C . LEU A 1 91 ? -8.367 4.297 4.531 1 64.38 91 LEU A C 1
ATOM 666 O O . LEU A 1 91 ? -8.383 5.266 5.293 1 64.38 91 LEU A O 1
ATOM 670 N N . GLN A 1 92 ? -7.945 3.102 4.887 1 82.12 92 GLN A N 1
ATOM 671 C CA . GLN A 1 92 ? -7.379 2.975 6.227 1 82.12 92 GLN A CA 1
ATOM 672 C C . GLN A 1 92 ? -5.867 3.182 6.203 1 82.12 92 GLN A C 1
ATOM 674 O O . GLN A 1 92 ? -5.359 4.141 6.789 1 82.12 92 GLN A O 1
ATOM 679 N N . CYS A 1 93 ? -5.121 2.396 5.621 1 89.44 93 CYS A N 1
ATOM 680 C CA . CYS A 1 93 ? -3.674 2.574 5.605 1 89.44 93 CYS A CA 1
ATOM 681 C C . CYS A 1 93 ? -3.045 1.823 4.438 1 89.44 93 CYS A C 1
ATOM 683 O O . CYS A 1 93 ? -3.428 0.688 4.145 1 89.44 93 CYS A O 1
ATOM 685 N N . LEU A 1 94 ? -2.24 2.525 3.785 1 94.62 94 LEU A N 1
ATOM 686 C CA . LEU A 1 94 ? -1.412 1.99 2.709 1 94.62 94 LEU A CA 1
ATOM 687 C C . LEU A 1 94 ? 0.061 1.999 3.102 1 94.62 94 LEU A C 1
ATOM 689 O O . LEU A 1 94 ? 0.596 3.037 3.498 1 94.62 94 LEU A O 1
ATOM 693 N N . LEU A 1 95 ? 0.684 0.856 3.07 1 94.94 95 LEU A N 1
ATOM 694 C CA . LEU A 1 95 ? 2.111 0.772 3.359 1 94.94 95 LEU A CA 1
ATOM 695 C C . LEU A 1 95 ? 2.893 0.341 2.123 1 94.94 95 LEU A C 1
ATOM 697 O O . LEU A 1 95 ? 2.574 -0.679 1.507 1 94.94 95 LEU A O 1
ATOM 701 N N . LEU A 1 96 ? 3.846 1.128 1.786 1 94.44 96 LEU A N 1
ATOM 702 C CA . LEU A 1 96 ? 4.68 0.92 0.609 1 94.44 96 LEU A CA 1
ATOM 703 C C . LEU A 1 96 ? 6.121 0.61 1.011 1 94.44 96 LEU A C 1
ATOM 705 O O . LEU A 1 96 ? 6.762 1.407 1.7 1 94.44 96 LEU A O 1
ATOM 709 N N . GLU A 1 97 ? 6.559 -0.509 0.629 1 91.56 97 GLU A N 1
ATOM 710 C CA . GLU A 1 97 ? 7.969 -0.826 0.815 1 91.56 97 GLU A CA 1
ATOM 711 C C . GLU A 1 97 ? 8.758 -0.605 -0.472 1 91.56 97 GLU A C 1
ATOM 713 O O . GLU A 1 97 ? 8.469 -1.219 -1.5 1 91.56 97 GLU A O 1
ATOM 718 N N . LEU A 1 98 ? 9.727 0.221 -0.418 1 86.44 98 LEU A N 1
ATOM 719 C CA . LEU A 1 98 ? 10.602 0.551 -1.535 1 86.44 98 LEU A CA 1
ATOM 720 C C . LEU A 1 98 ? 12.055 0.249 -1.189 1 86.44 98 LEU A C 1
ATOM 722 O O . LEU A 1 98 ? 12.383 -0.028 -0.033 1 86.44 98 LEU A O 1
ATOM 726 N N . ASP A 1 99 ? 12.945 0.313 -2.213 1 82.56 99 ASP A N 1
ATOM 727 C CA . ASP A 1 99 ? 14.367 0.078 -1.999 1 82.56 99 ASP A CA 1
ATOM 728 C C . ASP A 1 99 ? 14.961 1.112 -1.043 1 82.56 99 ASP A C 1
ATOM 730 O O . ASP A 1 99 ? 15.844 0.795 -0.248 1 82.56 99 ASP A O 1
ATOM 734 N N . GLN A 1 100 ? 14.32 2.285 -1.039 1 78.44 100 GLN A N 1
ATOM 735 C CA . GLN A 1 100 ? 14.906 3.398 -0.301 1 78.44 100 GLN A CA 1
ATOM 736 C C . GLN A 1 100 ? 14.266 3.545 1.076 1 78.44 100 GLN A C 1
ATOM 738 O O . GLN A 1 100 ? 14.758 4.289 1.923 1 78.44 100 GLN A O 1
ATOM 743 N N . GLY A 1 101 ? 13.172 2.83 1.221 1 84.62 101 GLY A N 1
ATOM 744 C CA . GLY A 1 101 ? 12.555 2.98 2.531 1 84.62 101 GLY A CA 1
ATOM 745 C C . GLY A 1 101 ? 11.094 2.58 2.555 1 84.62 101 GLY A C 1
ATOM 746 O O . GLY A 1 101 ? 10.617 1.913 1.637 1 84.62 101 GLY A O 1
ATOM 747 N N . LEU A 1 102 ? 10.5 2.875 3.742 1 92.38 102 LEU A N 1
ATOM 748 C CA . LEU A 1 102 ? 9.109 2.535 4.027 1 92.38 102 LEU A CA 1
ATOM 749 C C . LEU A 1 102 ? 8.242 3.789 4.086 1 92.38 102 LEU A C 1
ATOM 751 O O . LEU A 1 102 ? 8.656 4.805 4.652 1 92.38 102 LEU A O 1
ATOM 755 N N . VAL A 1 103 ? 7.102 3.709 3.424 1 94 103 VAL A N 1
ATOM 756 C CA . VAL A 1 103 ? 6.184 4.844 3.367 1 94 103 VAL A CA 1
ATOM 757 C C . VAL A 1 103 ? 4.789 4.402 3.805 1 94 103 VAL A C 1
ATOM 759 O O . VAL A 1 103 ? 4.301 3.355 3.377 1 94 103 VAL A O 1
ATOM 762 N N . GLY A 1 104 ? 4.18 5.109 4.676 1 94.69 104 GLY A N 1
ATOM 763 C CA . GLY A 1 104 ? 2.775 4.949 5.023 1 94.69 104 GLY A CA 1
ATOM 764 C C . GLY A 1 104 ? 1.906 6.09 4.531 1 94.69 104 GLY A C 1
ATOM 765 O O . GLY A 1 104 ? 2.32 7.25 4.566 1 94.69 104 GLY A O 1
ATOM 766 N N . VAL A 1 105 ? 0.708 5.734 4.129 1 95.12 105 VAL A N 1
ATOM 767 C CA . VAL A 1 105 ? -0.227 6.73 3.617 1 95.12 105 VAL A CA 1
ATOM 768 C C . VAL A 1 105 ? -1.58 6.57 4.305 1 95.12 105 VAL A C 1
ATOM 770 O O . VAL A 1 105 ? -2.08 5.453 4.453 1 95.12 105 VAL A O 1
ATOM 773 N N . SER A 1 106 ? -2.105 7.594 4.719 1 91.81 106 SER A N 1
ATOM 774 C CA . SER A 1 106 ? -3.455 7.637 5.277 1 91.81 106 SER A CA 1
ATOM 775 C C . SER A 1 106 ? -4.219 8.859 4.777 1 91.81 106 SER A C 1
ATOM 777 O O . SER A 1 106 ? -3.623 9.797 4.246 1 91.81 106 SER A O 1
ATOM 779 N N . SER A 1 107 ? -5.469 8.75 4.871 1 87.56 107 SER A N 1
ATOM 780 C CA . SER A 1 107 ? -6.305 9.875 4.461 1 87.56 107 SER A CA 1
ATOM 781 C C . SER A 1 107 ? -7.059 10.469 5.645 1 87.56 107 SER A C 1
ATOM 783 O O . SER A 1 107 ? -7.5 9.742 6.535 1 87.56 107 SER A O 1
ATOM 785 N N . CYS A 1 108 ? -7.117 11.781 5.605 1 78 108 CYS A N 1
ATOM 786 C CA . CYS A 1 108 ? -7.973 12.461 6.566 1 78 108 CYS A CA 1
ATOM 787 C C . CYS A 1 108 ? -9.422 12.492 6.086 1 78 108 CYS A C 1
ATOM 789 O O . CYS A 1 108 ? -9.703 12.977 4.988 1 78 108 CYS A O 1
ATOM 791 N N . MET A 1 109 ? -10.242 11.852 6.883 1 73.44 109 MET A N 1
ATOM 792 C CA . MET A 1 109 ? -11.648 11.719 6.508 1 73.44 109 MET A CA 1
ATOM 793 C C . MET A 1 109 ? -12.242 13.07 6.133 1 73.44 109 MET A C 1
ATOM 795 O O . MET A 1 109 ? -12.094 14.039 6.875 1 73.44 109 MET A O 1
ATOM 799 N N . GLY A 1 110 ? -12.828 13.141 5.031 1 71.81 110 GLY A N 1
ATOM 800 C CA . GLY A 1 110 ? -13.641 14.289 4.656 1 71.81 110 GLY A CA 1
ATOM 801 C C . GLY A 1 110 ? -12.82 15.469 4.168 1 71.81 110 GLY A C 1
ATOM 802 O O . GLY A 1 110 ? -13.367 16.484 3.752 1 71.81 110 GLY A O 1
ATOM 803 N N . SER A 1 111 ? -11.484 15.461 4.168 1 72.19 111 SER A N 1
ATOM 804 C CA . SER A 1 111 ? -10.695 16.656 3.859 1 72.19 111 SER A CA 1
ATOM 805 C C . SER A 1 111 ? -10.055 16.547 2.482 1 72.19 111 SER A C 1
ATOM 807 O O . SER A 1 111 ? -9.594 17.547 1.923 1 72.19 111 SER A O 1
ATOM 809 N N . GLY A 1 112 ? -9.977 15.414 1.925 1 79.31 112 GLY A N 1
ATOM 810 C CA . GLY A 1 112 ? -9.289 15.227 0.659 1 79.31 112 GLY A CA 1
ATOM 811 C C . GLY A 1 112 ? -7.781 15.328 0.782 1 79.31 112 GLY A C 1
ATOM 812 O O . GLY A 1 112 ? -7.078 15.43 -0.225 1 79.31 112 GLY A O 1
ATOM 813 N N . VAL A 1 113 ? -7.359 15.469 2.006 1 85.25 113 VAL A N 1
ATOM 814 C CA . VAL A 1 113 ? -5.93 15.594 2.262 1 85.25 113 VAL A CA 1
ATOM 815 C C . VAL A 1 113 ? -5.348 14.227 2.625 1 85.25 113 VAL A C 1
ATOM 817 O O . VAL A 1 113 ? -5.984 13.445 3.34 1 85.25 113 VAL A O 1
ATOM 820 N N . LEU A 1 114 ? -4.125 14.023 2.061 1 91.88 114 LEU A N 1
ATOM 821 C CA . LEU A 1 114 ? -3.385 12.805 2.377 1 91.88 114 LEU A CA 1
ATOM 822 C C . LEU A 1 114 ? -2.283 13.086 3.391 1 91.88 114 LEU A C 1
ATOM 824 O O . LEU A 1 114 ? -1.613 14.117 3.316 1 91.88 114 LEU A O 1
ATOM 828 N N . ILE A 1 115 ? -2.174 12.195 4.281 1 90.88 115 ILE A N 1
ATOM 829 C CA . ILE A 1 115 ? -1.036 12.203 5.195 1 90.88 115 ILE A CA 1
ATOM 830 C C . ILE A 1 115 ? -0.058 11.102 4.809 1 90.88 115 ILE A C 1
ATOM 832 O O . ILE A 1 115 ? -0.429 9.922 4.762 1 90.88 115 ILE A O 1
ATOM 836 N N . ILE A 1 116 ? 1.205 11.516 4.559 1 92.88 116 ILE A N 1
ATOM 837 C CA . ILE A 1 116 ? 2.234 10.562 4.148 1 92.88 116 ILE A CA 1
ATOM 838 C C . ILE A 1 116 ? 3.357 10.539 5.184 1 92.88 116 ILE A C 1
ATOM 840 O O . ILE A 1 116 ? 3.889 11.586 5.555 1 92.88 116 ILE A O 1
ATOM 844 N N . GLY A 1 117 ? 3.662 9.414 5.691 1 92.62 117 GLY A N 1
ATOM 845 C CA . GLY A 1 117 ? 4.793 9.242 6.59 1 92.62 117 GLY A CA 1
ATOM 846 C C . GLY A 1 117 ? 5.941 8.477 5.969 1 92.62 117 GLY A C 1
ATOM 847 O O . GLY A 1 117 ? 5.762 7.344 5.508 1 92.62 117 GLY A O 1
ATOM 848 N N . ILE A 1 118 ? 7.062 9.094 5.934 1 93.19 118 ILE A N 1
ATOM 849 C CA . ILE A 1 118 ? 8.289 8.406 5.539 1 93.19 118 ILE A CA 1
ATOM 850 C C . ILE A 1 118 ? 8.969 7.824 6.773 1 93.19 118 ILE A C 1
ATOM 852 O O . ILE A 1 118 ? 9.391 8.562 7.668 1 93.19 118 ILE A O 1
ATOM 856 N N . ALA A 1 119 ? 9.062 6.531 6.789 1 93.44 119 ALA A N 1
ATOM 857 C CA . ALA A 1 119 ? 9.562 5.844 7.973 1 93.44 119 ALA A CA 1
ATOM 858 C C . ALA A 1 119 ? 11.055 5.551 7.852 1 93.44 119 ALA A C 1
ATOM 860 O O . ALA A 1 119 ? 11.633 5.66 6.762 1 93.44 119 ALA A O 1
ATOM 861 N N . THR A 1 120 ? 11.641 5.266 9.016 1 92.5 120 THR A N 1
ATOM 862 C CA . THR A 1 120 ? 13 4.738 8.992 1 92.5 120 THR A CA 1
ATOM 863 C C . THR A 1 120 ? 13.039 3.365 8.328 1 92.5 120 THR A C 1
ATOM 865 O O . THR A 1 120 ? 12.078 2.598 8.422 1 92.5 120 THR A O 1
ATOM 868 N N . PRO A 1 121 ? 14.102 2.996 7.598 1 87.75 121 PRO A N 1
ATOM 869 C CA . PRO A 1 121 ? 14.156 1.794 6.762 1 87.75 121 PRO A CA 1
ATOM 870 C C . PRO A 1 121 ? 13.914 0.511 7.559 1 87.75 121 PRO A C 1
ATOM 872 O O . PRO A 1 121 ? 13.422 -0.478 7.008 1 87.75 121 PRO A O 1
ATOM 875 N N . ASP A 1 122 ? 14.125 0.459 8.828 1 88 122 ASP A N 1
ATOM 876 C CA . ASP A 1 122 ? 14.016 -0.789 9.578 1 88 122 ASP A CA 1
ATOM 877 C C . ASP A 1 122 ? 12.812 -0.766 10.516 1 88 122 ASP A C 1
ATOM 879 O O . ASP A 1 122 ? 12.672 -1.63 11.383 1 88 122 ASP A O 1
ATOM 883 N N . ALA A 1 123 ? 11.969 0.162 10.281 1 91.19 123 ALA A N 1
ATOM 884 C CA . ALA A 1 123 ? 10.797 0.261 11.148 1 91.19 123 ALA A CA 1
ATOM 885 C C . ALA A 1 123 ? 9.805 -0.861 10.859 1 91.19 123 ALA A C 1
ATOM 887 O O . ALA A 1 123 ? 9.555 -1.2 9.695 1 91.19 123 ALA A O 1
ATOM 888 N N . PRO A 1 124 ? 9.367 -1.501 11.953 1 90.5 124 PRO A N 1
ATOM 889 C CA . PRO A 1 124 ? 8.305 -2.484 11.727 1 90.5 124 PRO A CA 1
ATOM 890 C C . PRO A 1 124 ? 7.047 -1.868 11.117 1 90.5 124 PRO A C 1
ATOM 892 O O . PRO A 1 124 ? 6.633 -0.778 11.523 1 90.5 124 PRO A O 1
ATOM 895 N N . MET A 1 125 ? 6.41 -2.609 10.219 1 92 125 MET A N 1
ATOM 896 C CA . MET A 1 125 ? 5.262 -2.088 9.477 1 92 125 MET A CA 1
ATOM 897 C C . MET A 1 125 ? 4.109 -1.765 10.414 1 92 125 MET A C 1
ATOM 899 O O . MET A 1 125 ? 3.408 -0.768 10.227 1 92 125 MET A O 1
ATOM 903 N N . GLY A 1 126 ? 3.887 -2.641 11.398 1 89.56 126 GLY A N 1
ATOM 904 C CA . GLY A 1 126 ? 2.836 -2.361 12.359 1 89.56 126 GLY A CA 1
ATOM 905 C C . GLY A 1 126 ? 3.043 -1.056 13.102 1 89.56 126 GLY A C 1
ATOM 906 O O . GLY A 1 126 ? 2.08 -0.346 13.406 1 89.56 126 GLY A O 1
ATOM 907 N N . MET A 1 127 ? 4.297 -0.746 13.398 1 91.25 127 MET A N 1
ATOM 908 C CA . MET A 1 127 ? 4.609 0.492 14.102 1 91.25 127 MET A CA 1
ATOM 909 C C . MET A 1 127 ? 4.406 1.703 13.203 1 91.25 127 MET A C 1
ATOM 911 O O . MET A 1 127 ? 3.941 2.75 13.656 1 91.25 127 MET A O 1
ATOM 915 N N . ILE A 1 128 ? 4.777 1.6 11.969 1 92.19 128 ILE A N 1
ATOM 916 C CA . ILE A 1 128 ? 4.551 2.674 11.008 1 92.19 128 ILE A CA 1
ATOM 917 C C . ILE A 1 128 ? 3.059 2.994 10.93 1 92.19 128 ILE A C 1
ATOM 919 O O . ILE A 1 128 ? 2.662 4.16 11.008 1 92.19 128 ILE A O 1
ATOM 923 N N . LYS A 1 129 ? 2.268 1.942 10.836 1 91.88 129 LYS A N 1
ATOM 924 C CA . LYS A 1 129 ? 0.818 2.119 10.789 1 91.88 129 LYS A CA 1
ATOM 925 C C . LYS A 1 129 ? 0.308 2.82 12.047 1 91.88 129 LYS A C 1
ATOM 927 O O . LYS A 1 129 ? -0.475 3.77 11.953 1 91.88 129 LYS A O 1
ATOM 932 N N . ALA A 1 130 ? 0.69 2.35 13.188 1 89.19 130 ALA A N 1
ATOM 933 C CA . ALA A 1 130 ? 0.234 2.922 14.453 1 89.19 130 ALA A CA 1
ATOM 934 C C . ALA A 1 130 ? 0.583 4.402 14.547 1 89.19 130 ALA A C 1
ATOM 936 O O . ALA A 1 130 ? -0.237 5.215 14.977 1 89.19 130 ALA A O 1
ATOM 937 N N . ARG A 1 131 ? 1.829 4.691 14.188 1 89.88 131 ARG A N 1
ATOM 938 C CA . ARG A 1 131 ? 2.264 6.086 14.242 1 89.88 131 ARG A CA 1
ATOM 939 C C . ARG A 1 131 ? 1.498 6.938 13.234 1 89.88 131 ARG A C 1
ATOM 941 O O . ARG A 1 131 ? 1.097 8.062 13.547 1 89.88 131 ARG A O 1
ATOM 948 N N . LEU A 1 132 ? 1.354 6.457 12.07 1 90.38 132 LEU A N 1
ATOM 949 C CA . LEU A 1 132 ? 0.621 7.176 11.039 1 90.38 132 LEU A CA 1
ATOM 950 C C . LEU A 1 132 ? -0.816 7.441 11.477 1 90.38 132 LEU A C 1
ATOM 952 O O . LEU A 1 132 ? -1.341 8.539 11.266 1 90.38 132 LEU A O 1
ATOM 956 N N . GLU A 1 133 ? -1.451 6.484 12.047 1 88.38 133 GLU A N 1
ATOM 957 C CA . GLU A 1 133 ? -2.814 6.645 12.539 1 88.38 133 GLU A CA 1
ATOM 958 C C . GLU A 1 133 ? -2.889 7.738 13.602 1 88.38 133 GLU A C 1
ATOM 960 O O . GLU A 1 133 ? -3.834 8.523 13.625 1 88.38 133 GLU A O 1
ATOM 965 N N . THR A 1 134 ? -1.973 7.68 14.477 1 87.12 134 THR A N 1
ATOM 966 C CA . THR A 1 134 ? -1.918 8.703 15.516 1 87.12 134 THR A CA 1
ATOM 967 C C . THR A 1 134 ? -1.787 10.094 14.898 1 87.12 134 THR A C 1
ATOM 969 O O . THR A 1 134 ? -2.494 11.023 15.289 1 87.12 134 THR A O 1
ATOM 972 N N . ILE A 1 135 ? -0.873 10.258 13.945 1 86.25 135 ILE A N 1
ATOM 973 C CA . ILE A 1 135 ? -0.666 11.531 13.266 1 86.25 135 ILE A CA 1
ATOM 974 C C . ILE A 1 135 ? -1.958 11.961 12.578 1 86.25 135 ILE A C 1
ATOM 976 O O . ILE A 1 135 ? -2.373 13.117 12.695 1 86.25 135 ILE A O 1
ATOM 980 N N . THR A 1 136 ? -2.572 11.062 11.883 1 87.12 136 THR A N 1
ATOM 981 C CA . THR A 1 136 ? -3.791 11.359 11.141 1 87.12 136 THR A CA 1
ATOM 982 C C . THR A 1 136 ? -4.906 11.812 12.078 1 87.12 136 THR A C 1
ATOM 984 O O . THR A 1 136 ? -5.641 12.75 11.773 1 87.12 136 THR A O 1
ATOM 987 N N . GLU A 1 137 ? -5.023 11.125 13.148 1 84.44 137 GLU A N 1
ATOM 988 C CA . GLU A 1 137 ? -6.027 11.5 14.141 1 84.44 137 GLU A CA 1
ATOM 989 C C . GLU A 1 137 ? -5.785 12.914 14.664 1 84.44 137 GLU A C 1
ATOM 991 O O . GLU A 1 137 ? -6.73 13.688 14.82 1 84.44 137 GLU A O 1
ATOM 996 N N . HIS A 1 138 ? -4.547 13.156 14.984 1 81.81 138 HIS A N 1
ATOM 997 C CA . HIS A 1 138 ? -4.191 14.477 15.477 1 81.81 138 HIS A CA 1
ATOM 998 C C . HIS A 1 138 ? -4.504 15.555 14.445 1 81.81 138 HIS A C 1
ATOM 1000 O O . HIS A 1 138 ? -5.008 16.625 14.789 1 81.81 138 HIS A O 1
ATOM 1006 N N . VAL A 1 139 ? -4.203 15.266 13.25 1 81.31 139 VAL A N 1
ATOM 1007 C CA . VAL A 1 139 ? -4.434 16.219 12.172 1 81.31 139 VAL A CA 1
ATOM 1008 C C . VAL A 1 139 ? -5.938 16.422 11.969 1 81.31 139 VAL A C 1
ATOM 1010 O O . VAL A 1 139 ? -6.402 17.547 11.789 1 81.31 139 VAL A O 1
ATOM 1013 N N . GLN A 1 140 ? -6.645 15.359 11.984 1 81.56 140 GLN A N 1
ATOM 1014 C CA . GLN A 1 140 ? -8.094 15.414 11.836 1 81.56 140 GLN A CA 1
ATOM 1015 C C . GLN A 1 140 ? -8.727 16.266 12.93 1 81.56 140 GLN A C 1
ATOM 1017 O O . GLN A 1 140 ? -9.633 17.062 12.664 1 81.56 140 GLN A O 1
ATOM 1022 N N . GLU A 1 141 ? -8.312 16.031 14.109 1 79.06 141 GLU A N 1
ATOM 1023 C CA . GLU A 1 141 ? -8.812 16.812 15.242 1 79.06 141 GLU A CA 1
ATOM 1024 C C . GLU A 1 141 ? -8.5 18.297 15.078 1 79.06 141 GLU A C 1
ATOM 1026 O O . GLU A 1 141 ? -9.328 19.141 15.398 1 79.06 141 GLU A O 1
ATOM 1031 N N . ALA A 1 142 ? -7.312 18.547 14.602 1 74.62 142 ALA A N 1
ATOM 1032 C CA . ALA A 1 142 ? -6.879 19.938 14.43 1 74.62 142 ALA A CA 1
ATOM 1033 C C . ALA A 1 142 ? -7.645 20.609 13.289 1 74.62 142 ALA A C 1
ATOM 1035 O O . ALA A 1 142 ? -7.828 21.828 13.297 1 74.62 142 ALA A O 1
ATOM 1036 N N . MET A 1 143 ? -8 19.828 12.336 1 72.94 143 MET A N 1
ATOM 1037 C CA . MET A 1 143 ? -8.68 20.375 11.164 1 72.94 143 MET A CA 1
ATOM 1038 C C . MET A 1 143 ? -10.188 20.438 11.391 1 72.94 143 MET A C 1
ATOM 1040 O O . MET A 1 143 ? -10.914 21.047 10.602 1 72.94 143 MET A O 1
ATOM 1044 N N . SER A 1 144 ? -10.719 19.719 12.273 1 69.19 144 SER A N 1
ATOM 1045 C CA . SER A 1 144 ? -12.148 19.734 12.578 1 69.19 144 SER A CA 1
ATOM 1046 C C . SER A 1 144 ? -12.562 21.094 13.148 1 69.19 144 SER A C 1
ATOM 1048 O O . SER A 1 144 ? -11.828 21.703 13.93 1 69.19 144 SER A O 1
ATOM 1050 N N . PRO A 1 145 ? -13.5 21.828 12.406 1 57.31 145 PRO A N 1
ATOM 1051 C CA . PRO A 1 145 ? -13.945 23.094 12.984 1 57.31 145 PRO A CA 1
ATOM 1052 C C . PRO A 1 145 ? -14.188 23.016 14.484 1 57.31 145 PRO A C 1
ATOM 1054 O O . PRO A 1 145 ? -14.562 21.953 14.992 1 57.31 145 PRO A O 1
ATOM 1057 N N . LEU A 1 146 ? -13.406 23.641 15.352 1 45.5 146 LEU A N 1
ATOM 1058 C CA . LEU A 1 146 ? -13.844 23.906 16.719 1 45.5 146 LEU A CA 1
ATOM 1059 C C . LEU A 1 146 ? -15.352 24.125 16.766 1 45.5 146 LEU A C 1
ATOM 1061 O O . LEU A 1 146 ? -15.883 24.953 16.016 1 45.5 146 LEU A O 1
ATOM 1065 N N . THR A 1 147 ? -16.234 23.25 16.766 1 40.44 147 THR A N 1
ATOM 1066 C CA . THR A 1 147 ? -17.516 23.688 17.312 1 40.44 147 THR A CA 1
ATOM 1067 C C . THR A 1 147 ? -17.312 24.688 18.438 1 40.44 147 THR A C 1
ATOM 1069 O O . THR A 1 147 ? -16.641 24.406 19.422 1 40.44 147 THR A O 1
ATOM 1072 N N . GLU A 1 148 ? -17.031 25.953 18.266 1 39.25 148 GLU A N 1
ATOM 1073 C CA . GLU A 1 148 ? -17.328 27.062 19.172 1 39.25 148 GLU A CA 1
ATOM 1074 C C . GLU A 1 148 ? -18.578 26.781 19.984 1 39.25 148 GLU A C 1
ATOM 1076 O O . GLU A 1 148 ? -19.625 26.391 19.438 1 39.25 148 GLU A O 1
ATOM 1081 N N . THR A 1 149 ? -18.5 26.328 21.328 1 35.41 149 THR A N 1
ATOM 1082 C CA . THR A 1 149 ? -19.438 26.703 22.375 1 35.41 149 THR A CA 1
ATOM 1083 C C . THR A 1 149 ? -20.047 28.078 22.094 1 35.41 149 THR A C 1
ATOM 1085 O O . THR A 1 149 ? -19.328 29.094 22.125 1 35.41 149 THR A O 1
ATOM 1088 N N . SER A 1 150 ? -20.859 28.375 21.078 1 32.56 150 SER A N 1
ATOM 1089 C CA . SER A 1 150 ? -21.828 29.438 21.312 1 32.56 150 SER A CA 1
ATOM 1090 C C . SER A 1 150 ? -22.438 29.344 22.719 1 32.56 150 SER A C 1
ATOM 1092 O O . SER A 1 150 ? -23.188 28.406 23.016 1 32.56 150 SER A O 1
ATOM 1094 N N . TYR A 1 151 ? -21.625 29.391 23.797 1 28.48 151 TYR A N 1
ATOM 1095 C CA . TYR A 1 151 ? -22.219 29.984 25 1 28.48 151 TYR A CA 1
ATOM 1096 C C . TYR A 1 151 ? -22.875 31.312 24.672 1 28.48 151 TYR A C 1
ATOM 1098 O O . TYR A 1 151 ? -22.188 32.312 24.391 1 28.48 151 TYR A O 1
ATOM 1106 N N . ARG A 1 152 ? -23.875 31.359 23.625 1 23.56 152 ARG A N 1
ATOM 1107 C CA . ARG A 1 152 ? -24.906 32.25 24.141 1 23.56 152 ARG A CA 1
ATOM 1108 C C . ARG A 1 152 ? -25.719 31.578 25.234 1 23.56 152 ARG A C 1
ATOM 1110 O O . ARG A 1 152 ? -26.078 30.406 25.109 1 23.56 152 ARG A O 1
ATOM 1117 N N . MET B 1 1 ? 6.789 -14.758 -22.312 1 34.03 1 MET B N 1
ATOM 1118 C CA . MET B 1 1 ? 5.43 -15.102 -21.906 1 34.03 1 MET B CA 1
ATOM 1119 C C . MET B 1 1 ? 5.441 -16.219 -20.859 1 34.03 1 MET B C 1
ATOM 1121 O O . MET B 1 1 ? 6.008 -17.281 -21.094 1 34.03 1 MET B O 1
ATOM 1125 N N . ILE B 1 2 ? 5.465 -15.93 -19.547 1 45.88 2 ILE B N 1
ATOM 1126 C CA . ILE B 1 2 ? 5.602 -16.938 -18.5 1 45.88 2 ILE B CA 1
ATOM 1127 C C . ILE B 1 2 ? 4.688 -18.125 -18.812 1 45.88 2 ILE B C 1
ATOM 1129 O O . ILE B 1 2 ? 3.576 -17.953 -19.312 1 45.88 2 ILE B O 1
ATOM 1133 N N . ARG B 1 3 ? 5.25 -19.188 -19.219 1 45.44 3 ARG B N 1
ATOM 1134 C CA . ARG B 1 3 ? 4.441 -20.375 -19.438 1 45.44 3 ARG B CA 1
ATOM 1135 C C . ARG B 1 3 ? 3.48 -20.609 -18.281 1 45.44 3 ARG B C 1
ATOM 1137 O O . ARG B 1 3 ? 3.906 -20.922 -17.172 1 45.44 3 ARG B O 1
ATOM 1144 N N . SER B 1 4 ? 2.336 -20.094 -18.297 1 51.62 4 SER B N 1
ATOM 1145 C CA . SER B 1 4 ? 1.111 -20.141 -17.516 1 51.62 4 SER B CA 1
ATOM 1146 C C . SER B 1 4 ? 0.86 -21.531 -16.953 1 51.62 4 SER B C 1
ATOM 1148 O O . SER B 1 4 ? 0.08 -21.703 -16.016 1 51.62 4 SER B O 1
ATOM 1150 N N . ALA B 1 5 ? 1.605 -22.453 -17.516 1 51.59 5 ALA B N 1
ATOM 1151 C CA . ALA B 1 5 ? 1.148 -23.812 -17.234 1 51.59 5 ALA B CA 1
ATOM 1152 C C . ALA B 1 5 ? 1.478 -24.219 -15.805 1 51.59 5 ALA B C 1
ATOM 1154 O O . ALA B 1 5 ? 0.816 -25.094 -15.234 1 51.59 5 ALA B O 1
ATOM 1155 N N . ARG B 1 6 ? 2.398 -23.578 -15.219 1 57.97 6 ARG B N 1
ATOM 1156 C CA . ARG B 1 6 ? 2.826 -24.062 -13.906 1 57.97 6 ARG B CA 1
ATOM 1157 C C . ARG B 1 6 ? 2.18 -23.25 -12.789 1 57.97 6 ARG B C 1
ATOM 1159 O O . ARG B 1 6 ? 2.334 -23.578 -11.609 1 57.97 6 ARG B O 1
ATOM 1166 N N . ILE B 1 7 ? 1.329 -22.344 -13.156 1 60.53 7 ILE B N 1
ATOM 1167 C CA . ILE B 1 7 ? 0.773 -21.406 -12.18 1 60.53 7 ILE B CA 1
ATOM 1168 C C . ILE B 1 7 ? -0.157 -22.156 -11.227 1 60.53 7 ILE B C 1
ATOM 1170 O O . ILE B 1 7 ? -0.064 -22 -10.008 1 60.53 7 ILE B O 1
ATOM 1174 N N . PRO B 1 8 ? -0.916 -22.984 -11.859 1 58.09 8 PRO B N 1
ATOM 1175 C CA . PRO B 1 8 ? -1.845 -23.656 -10.938 1 58.09 8 PRO B CA 1
ATOM 1176 C C . PRO B 1 8 ? -1.132 -24.5 -9.891 1 58.09 8 PRO B C 1
ATOM 1178 O O . PRO B 1 8 ? -1.539 -24.531 -8.727 1 58.09 8 PRO B O 1
ATOM 1181 N N . SER B 1 9 ? -0.151 -25.188 -10.359 1 59.97 9 SER B N 1
ATOM 1182 C CA . SER B 1 9 ? 0.532 -26.078 -9.414 1 59.97 9 SER B CA 1
ATOM 1183 C C . SER B 1 9 ? 1.225 -25.281 -8.312 1 59.97 9 SER B C 1
ATOM 1185 O O . SER B 1 9 ? 1.261 -25.703 -7.16 1 59.97 9 SER B O 1
ATOM 1187 N N . VAL B 1 10 ? 1.644 -24.203 -8.664 1 62.53 10 VAL B N 1
ATOM 1188 C CA . VAL B 1 10 ? 2.375 -23.391 -7.699 1 62.53 10 VAL B CA 1
ATOM 1189 C C . VAL B 1 10 ? 1.397 -22.75 -6.711 1 62.53 10 VAL B C 1
ATOM 1191 O O . VAL B 1 10 ? 1.674 -22.688 -5.508 1 62.53 10 VAL B O 1
ATOM 1194 N N . LEU B 1 11 ? 0.289 -22.453 -7.25 1 63.22 11 LEU B N 1
ATOM 1195 C CA . LEU B 1 11 ? -0.729 -21.828 -6.41 1 63.22 11 LEU B CA 1
ATOM 1196 C C . LEU B 1 11 ? -1.278 -22.828 -5.398 1 63.22 11 LEU B C 1
ATOM 1198 O O . LEU B 1 11 ? -1.63 -22.453 -4.277 1 63.22 11 LEU B O 1
ATOM 1202 N N . SER B 1 12 ? -1.356 -24 -5.938 1 58.97 12 SER B N 1
ATOM 1203 C CA . SER B 1 12 ? -1.9 -25.047 -5.082 1 58.97 12 SER B CA 1
ATOM 1204 C C . SER B 1 12 ? -1.051 -25.234 -3.828 1 58.97 12 SER B C 1
ATOM 1206 O O . SER B 1 12 ? -1.541 -25.719 -2.807 1 58.97 12 SER B O 1
ATOM 1208 N N . ARG B 1 13 ? 0.133 -24.812 -3.982 1 58.19 13 ARG B N 1
ATOM 1209 C CA . ARG B 1 13 ? 1.047 -24.984 -2.859 1 58.19 13 ARG B CA 1
ATOM 1210 C C . ARG B 1 13 ? 1.004 -23.781 -1.93 1 58.19 13 ARG B C 1
ATOM 1212 O O . ARG B 1 13 ? 1.537 -23.812 -0.819 1 58.19 13 ARG B O 1
ATOM 1219 N N . ILE B 1 14 ? 0.621 -22.781 -2.572 1 60.34 14 ILE B N 1
ATOM 1220 C CA . ILE B 1 14 ? 0.472 -21.594 -1.735 1 60.34 14 ILE B CA 1
ATOM 1221 C C . ILE B 1 14 ? -0.699 -21.781 -0.774 1 60.34 14 ILE B C 1
ATOM 1223 O O . ILE B 1 14 ? -1.838 -21.969 -1.204 1 60.34 14 ILE B O 1
ATOM 1227 N N . CYS B 1 15 ? -0.496 -22.609 0.25 1 55.09 15 CYS B N 1
ATOM 1228 C CA . CYS B 1 15 ? -1.532 -22.984 1.202 1 55.09 15 CYS B CA 1
ATOM 1229 C C . CYS B 1 15 ? -1.951 -21.797 2.059 1 55.09 15 CYS B C 1
ATOM 1231 O O . CYS B 1 15 ? -1.105 -21.031 2.508 1 55.09 15 CYS B O 1
ATOM 1233 N N . ALA B 1 16 ? -3.236 -21.422 1.655 1 60.69 16 ALA B N 1
ATOM 1234 C CA . ALA B 1 16 ? -4.012 -20.656 2.633 1 60.69 16 ALA B CA 1
ATOM 1235 C C . ALA B 1 16 ? -3.715 -21.141 4.055 1 60.69 16 ALA B C 1
ATOM 1237 O O . ALA B 1 16 ? -3.562 -22.328 4.297 1 60.69 16 ALA B O 1
ATOM 1238 N N . ASP B 1 17 ? -3.012 -20.391 4.77 1 72.19 17 ASP B N 1
ATOM 1239 C CA . ASP B 1 17 ? -2.902 -20.594 6.211 1 72.19 17 ASP B CA 1
ATOM 1240 C C . ASP B 1 17 ? -3.816 -19.625 6.973 1 72.19 17 ASP B C 1
ATOM 1242 O O . ASP B 1 17 ? -4.887 -19.266 6.48 1 72.19 17 ASP B O 1
ATOM 1246 N N . ASP B 1 18 ? -3.514 -19.609 8.133 1 81.75 18 ASP B N 1
ATOM 1247 C CA . ASP B 1 18 ? -4.363 -18.781 8.984 1 81.75 18 ASP B CA 1
ATOM 1248 C C . ASP B 1 18 ? -4.156 -17.297 8.703 1 81.75 18 ASP B C 1
ATOM 1250 O O . ASP B 1 18 ? -4.844 -16.453 9.281 1 81.75 18 ASP B O 1
ATOM 1254 N N . VAL B 1 19 ? -3.289 -17.078 7.699 1 88.75 19 VAL B N 1
ATOM 1255 C CA . VAL B 1 19 ? -2.973 -15.672 7.48 1 88.75 19 VAL B CA 1
ATOM 1256 C C . VAL B 1 19 ? -3.469 -15.242 6.102 1 88.75 19 VAL B C 1
ATOM 1258 O O . VAL B 1 19 ? -4.152 -14.219 5.969 1 88.75 19 VAL B O 1
ATOM 1261 N N . ILE B 1 20 ? -3.197 -16.016 5.055 1 92 20 ILE B N 1
ATOM 1262 C CA . ILE B 1 20 ? -3.592 -15.711 3.686 1 92 20 ILE B CA 1
ATOM 1263 C C . ILE B 1 20 ? -4.781 -16.578 3.281 1 92 20 ILE B C 1
ATOM 1265 O O . ILE B 1 20 ? -4.676 -17.797 3.234 1 92 20 ILE B O 1
ATOM 1269 N N . GLN B 1 21 ? -5.859 -15.953 2.998 1 92.12 21 GLN B N 1
ATOM 1270 C CA . GLN B 1 21 ? -7.062 -16.688 2.613 1 92.12 21 GLN B CA 1
ATOM 1271 C C . GLN B 1 21 ? -6.957 -17.203 1.183 1 92.12 21 GLN B C 1
ATOM 1273 O O . GLN B 1 21 ? -7.402 -18.312 0.888 1 92.12 21 GLN B O 1
ATOM 1278 N N . THR B 1 22 ? -6.41 -16.391 0.341 1 91.31 22 THR B N 1
ATOM 1279 C CA . THR B 1 22 ? -6.246 -16.766 -1.058 1 91.31 22 THR B CA 1
ATOM 1280 C C . THR B 1 22 ? -5.133 -15.945 -1.711 1 91.31 22 THR B C 1
ATOM 1282 O O . THR B 1 22 ? -4.887 -14.805 -1.324 1 91.31 22 THR B O 1
ATOM 1285 N N . ALA B 1 23 ? -4.449 -16.531 -2.613 1 91.81 23 ALA B N 1
ATOM 1286 C CA . ALA B 1 23 ? -3.412 -15.875 -3.416 1 91.81 23 ALA B CA 1
ATOM 1287 C C . ALA B 1 23 ? -3.812 -15.82 -4.887 1 91.81 23 ALA B C 1
ATOM 1289 O O . ALA B 1 23 ? -4.371 -16.781 -5.422 1 91.81 23 ALA B O 1
ATOM 1290 N N . LEU B 1 24 ? -3.574 -14.719 -5.461 1 90.62 24 LEU B N 1
ATOM 1291 C CA . LEU B 1 24 ? -3.891 -14.508 -6.871 1 90.62 24 LEU B CA 1
ATOM 1292 C C . LEU B 1 24 ? -2.619 -14.305 -7.688 1 90.62 24 LEU B C 1
ATOM 1294 O O . LEU B 1 24 ? -1.697 -13.609 -7.25 1 90.62 24 LEU B O 1
ATOM 1298 N N . PHE B 1 25 ? -2.621 -14.852 -8.859 1 89.75 25 PHE B N 1
ATOM 1299 C CA . PHE B 1 25 ? -1.614 -14.602 -9.883 1 89.75 25 PHE B CA 1
ATOM 1300 C C . PHE B 1 25 ? -2.17 -13.703 -10.984 1 89.75 25 PHE B C 1
ATOM 1302 O O . PHE B 1 25 ? -3.129 -14.07 -11.664 1 89.75 25 PHE B O 1
ATOM 1309 N N . VAL B 1 26 ? -1.556 -12.609 -11.109 1 91.38 26 VAL B N 1
ATOM 1310 C CA . VAL B 1 26 ? -2.115 -11.586 -11.984 1 91.38 26 VAL B CA 1
ATOM 1311 C C . VAL B 1 26 ? -1.023 -11.039 -12.906 1 91.38 26 VAL B C 1
ATOM 1313 O O . VAL B 1 26 ? 0.111 -10.82 -12.469 1 91.38 26 VAL B O 1
ATOM 1316 N N . THR B 1 27 ? -1.342 -10.844 -14.172 1 90.62 27 THR B N 1
ATOM 1317 C CA . THR B 1 27 ? -0.399 -10.211 -15.086 1 90.62 27 THR B CA 1
ATOM 1318 C C . THR B 1 27 ? -0.202 -8.742 -14.719 1 90.62 27 THR B C 1
ATOM 1320 O O . THR B 1 27 ? -0.956 -8.188 -13.914 1 90.62 27 THR B O 1
ATOM 1323 N N . GLY B 1 28 ? 0.81 -8.141 -15.289 1 89.31 28 GLY B N 1
ATOM 1324 C CA . GLY B 1 28 ? 1.079 -6.727 -15.062 1 89.31 28 GLY B CA 1
ATOM 1325 C C . GLY B 1 28 ? -0.088 -5.828 -15.43 1 89.31 28 GLY B C 1
ATOM 1326 O O . GLY B 1 28 ? -0.26 -4.758 -14.852 1 89.31 28 GLY B O 1
ATOM 1327 N N . ASP B 1 29 ? -0.951 -6.348 -16.375 1 89.56 29 ASP B N 1
ATOM 1328 C CA . ASP B 1 29 ? -2.092 -5.562 -16.828 1 89.56 29 ASP B CA 1
ATOM 1329 C C . ASP B 1 29 ? -3.336 -5.867 -16 1 89.56 29 ASP B C 1
ATOM 1331 O O . ASP B 1 29 ? -4.383 -5.238 -16.188 1 89.56 29 ASP B O 1
ATOM 1335 N N . GLY B 1 30 ? -3.186 -6.832 -15.156 1 93.12 30 GLY B N 1
ATOM 1336 C CA . GLY B 1 30 ? -4.273 -7.066 -14.219 1 93.12 30 GLY B CA 1
ATOM 1337 C C . GLY B 1 30 ? -5.09 -8.297 -14.547 1 93.12 30 GLY B C 1
ATOM 1338 O O . GLY B 1 30 ? -6.109 -8.562 -13.898 1 93.12 30 GLY B O 1
ATOM 1339 N N . GLU B 1 31 ? -4.73 -9.016 -15.547 1 92.25 31 GLU B N 1
ATOM 1340 C CA . GLU B 1 31 ? -5.461 -10.242 -15.875 1 92.25 31 GLU B CA 1
ATOM 1341 C C . GLU B 1 31 ? -5.223 -11.32 -14.82 1 92.25 31 GLU B C 1
ATOM 1343 O O . GLU B 1 31 ? -4.082 -11.586 -14.438 1 92.25 31 GLU B O 1
ATOM 1348 N N . LEU B 1 32 ? -6.316 -11.945 -14.398 1 91.31 32 LEU B N 1
ATOM 1349 C CA . LEU B 1 32 ? -6.211 -13.031 -13.422 1 91.31 32 LEU B CA 1
ATOM 1350 C C . LEU B 1 32 ? -5.785 -14.328 -14.102 1 91.31 32 LEU B C 1
ATOM 1352 O O . LEU B 1 32 ? -6.531 -14.883 -14.914 1 91.31 32 LEU B O 1
ATOM 1356 N N . LEU B 1 33 ? -4.602 -14.836 -13.789 1 87.25 33 LEU B N 1
ATOM 1357 C CA . LEU B 1 33 ? -4.086 -16.078 -14.344 1 87.25 33 LEU B CA 1
ATOM 1358 C C . LEU B 1 33 ? -4.551 -17.281 -13.516 1 87.25 33 LEU B C 1
ATOM 1360 O O . LEU B 1 33 ? -4.645 -18.391 -14.031 1 87.25 33 LEU B O 1
ATOM 1364 N N . GLY B 1 34 ? -4.785 -17.031 -12.297 1 86.94 34 GLY B N 1
ATOM 1365 C CA . GLY 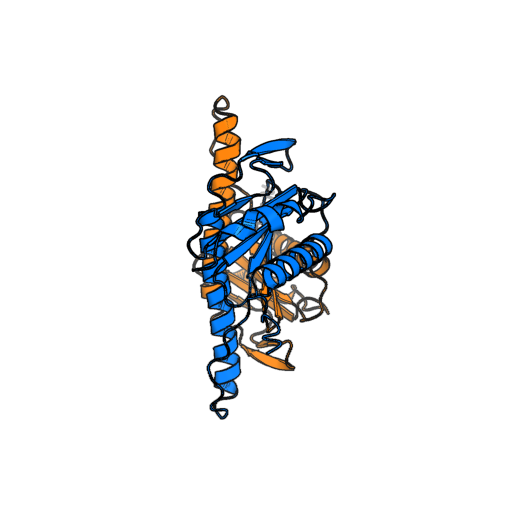B 1 34 ? -5.234 -18.078 -11.383 1 86.94 34 GLY B CA 1
ATOM 1366 C C . GLY B 1 34 ? -5.305 -17.625 -9.938 1 86.94 34 GLY B C 1
ATOM 1367 O O . GLY B 1 34 ? -4.727 -16.594 -9.586 1 86.94 34 GLY B O 1
ATOM 1368 N N . SER B 1 35 ? -6.059 -18.297 -9.18 1 89.31 35 SER B N 1
ATOM 1369 C CA . SER B 1 35 ? -6.172 -18.062 -7.742 1 89.31 35 SER B CA 1
ATOM 1370 C C . SER B 1 35 ? -6.297 -19.375 -6.977 1 89.31 35 SER B C 1
ATOM 1372 O O . SER B 1 35 ? -6.73 -20.391 -7.531 1 89.31 35 SER B O 1
ATOM 1374 N N . THR B 1 36 ? -5.809 -19.375 -5.738 1 89.5 36 THR B N 1
ATOM 1375 C CA . THR B 1 36 ? -5.938 -20.562 -4.918 1 89.5 36 THR B CA 1
ATOM 1376 C C . THR B 1 36 ? -7.395 -20.797 -4.52 1 89.5 36 THR B C 1
ATOM 1378 O O . THR B 1 36 ? -7.805 -21.938 -4.297 1 89.5 36 THR B O 1
ATOM 1381 N N . SER B 1 37 ? -8.141 -19.703 -4.301 1 88.81 37 SER B N 1
ATOM 1382 C CA . SER B 1 37 ?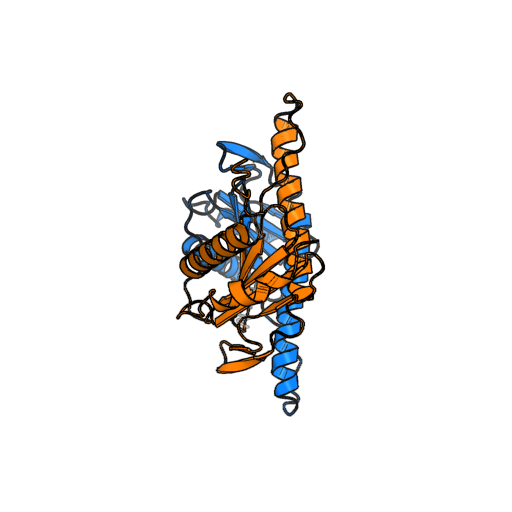 -9.586 -19.75 -4.086 1 88.81 37 SER B CA 1
ATOM 1383 C C . SER B 1 37 ? -10.281 -18.609 -4.84 1 88.81 37 SER B C 1
ATOM 1385 O O . SER B 1 37 ? -9.773 -17.5 -4.895 1 88.81 37 SER B O 1
ATOM 1387 N N . PRO B 1 38 ? -11.477 -18.906 -5.312 1 89.69 38 PRO B N 1
ATOM 1388 C CA . PRO B 1 38 ? -12.195 -17.859 -6.059 1 89.69 38 PRO B CA 1
ATOM 1389 C C . PRO B 1 38 ? -12.891 -16.859 -5.148 1 89.69 38 PRO B C 1
ATOM 1391 O O . PRO B 1 38 ? -13.438 -15.859 -5.625 1 89.69 38 PRO B O 1
ATOM 1394 N N . THR B 1 39 ? -12.891 -17.219 -3.82 1 90.69 39 THR B N 1
ATOM 1395 C CA . THR B 1 39 ? -13.586 -16.359 -2.867 1 90.69 39 THR B CA 1
ATOM 1396 C C . THR B 1 39 ? -12.758 -16.172 -1.604 1 90.69 39 THR B C 1
ATOM 1398 O O . THR B 1 39 ? -11.781 -16.891 -1.38 1 90.69 39 THR B O 1
ATOM 1401 N N . PHE B 1 40 ? -13.141 -15.172 -0.858 1 89.38 40 PHE B N 1
ATOM 1402 C CA . PHE B 1 40 ? -12.586 -14.922 0.467 1 89.38 40 PHE B CA 1
ATOM 1403 C C . PHE B 1 40 ? -13.641 -14.328 1.391 1 89.38 40 PHE B C 1
ATOM 1405 O O . PHE B 1 40 ? -14.719 -13.93 0.936 1 89.38 40 PHE B O 1
ATOM 1412 N N . VAL B 1 41 ? -13.312 -14.367 2.684 1 90.5 41 VAL B N 1
ATOM 1413 C CA . VAL B 1 41 ? -14.234 -13.828 3.674 1 90.5 41 VAL B CA 1
ATOM 1414 C C . VAL B 1 41 ? -13.758 -12.461 4.145 1 90.5 41 VAL B C 1
ATOM 1416 O O . VAL B 1 41 ? -12.625 -12.32 4.613 1 90.5 41 VAL B O 1
ATOM 1419 N N . GLY B 1 42 ? -14.633 -11.492 3.971 1 88.44 42 GLY B N 1
ATOM 1420 C CA . GLY B 1 42 ? -14.305 -10.141 4.395 1 88.44 42 GLY B CA 1
ATOM 1421 C C . GLY B 1 42 ? -14.398 -9.945 5.895 1 88.44 42 GLY B C 1
ATOM 1422 O O . GLY B 1 42 ? -14.789 -10.859 6.621 1 88.44 42 GLY B O 1
ATOM 1423 N N . ALA B 1 43 ? -13.992 -8.758 6.324 1 88.12 43 ALA B N 1
ATOM 1424 C CA . ALA B 1 43 ? -14.008 -8.414 7.746 1 88.12 43 ALA B CA 1
ATOM 1425 C C . ALA B 1 43 ? -15.422 -8.469 8.305 1 88.12 43 ALA B C 1
ATOM 1427 O O . ALA B 1 43 ? -15.609 -8.664 9.508 1 88.12 43 ALA B O 1
ATOM 1428 N N . ASP B 1 44 ? -16.375 -8.312 7.461 1 85.62 44 ASP B N 1
ATOM 1429 C CA . ASP B 1 44 ? -17.766 -8.336 7.898 1 85.62 44 ASP B CA 1
ATOM 1430 C C . ASP B 1 44 ? -18.328 -9.758 7.879 1 85.62 44 ASP B C 1
ATOM 1432 O O . ASP B 1 44 ? -19.5 -9.977 8.156 1 85.62 44 ASP B O 1
ATOM 1436 N N . GLY B 1 45 ? -17.547 -10.648 7.527 1 88.94 45 GLY B N 1
ATOM 1437 C CA . GLY B 1 45 ? -17.953 -12.047 7.535 1 88.94 45 GLY B CA 1
ATOM 1438 C C . GLY B 1 45 ? -18.562 -12.5 6.227 1 88.94 45 GLY B C 1
ATOM 1439 O O . GLY B 1 45 ? -18.922 -13.672 6.074 1 88.94 45 GLY B O 1
ATOM 1440 N N . LYS B 1 46 ? -18.672 -11.641 5.348 1 87.25 46 LYS B N 1
ATOM 1441 C CA . LYS B 1 46 ? -19.312 -11.984 4.082 1 87.25 46 LYS B CA 1
ATOM 1442 C C . LYS B 1 46 ? -18.297 -12.562 3.094 1 87.25 46 LYS B C 1
ATOM 1444 O O . LYS B 1 46 ? -17.125 -12.203 3.125 1 87.25 46 LYS B O 1
ATOM 1449 N N . THR B 1 47 ? -18.828 -13.328 2.234 1 90.5 47 THR B N 1
ATOM 1450 C CA . THR B 1 47 ? -17.984 -13.938 1.201 1 90.5 47 THR B CA 1
ATOM 1451 C C . THR B 1 47 ? -17.922 -13.031 -0.028 1 90.5 47 THR B C 1
ATOM 1453 O O . THR B 1 47 ? -18.938 -12.555 -0.518 1 90.5 47 THR B O 1
ATOM 1456 N N . GLU B 1 48 ? -16.672 -12.836 -0.478 1 87.38 48 GLU B N 1
ATOM 1457 C CA . GLU B 1 48 ? -16.438 -11.984 -1.638 1 87.38 48 GLU B CA 1
ATOM 1458 C C . GLU B 1 48 ? -15.711 -12.734 -2.746 1 87.38 48 GLU B C 1
ATOM 1460 O O . GLU B 1 48 ? -14.93 -13.648 -2.473 1 87.38 48 GLU B O 1
ATOM 1465 N N . SER B 1 49 ? -16.016 -12.352 -3.926 1 89.75 49 SER B N 1
ATOM 1466 C CA . SER B 1 49 ? -15.336 -12.93 -5.082 1 89.75 49 SER B CA 1
ATOM 1467 C C . SER B 1 49 ? -14.039 -12.18 -5.398 1 89.75 49 SER B C 1
ATOM 1469 O O . SER B 1 49 ? -13.953 -10.969 -5.184 1 89.75 49 SER B O 1
ATOM 1471 N N . VAL B 1 50 ? -13.102 -12.883 -5.91 1 90 50 VAL B N 1
ATOM 1472 C CA . VAL B 1 50 ? -11.828 -12.25 -6.234 1 90 50 VAL B CA 1
ATOM 1473 C C . VAL B 1 50 ? -11.852 -11.734 -7.672 1 90 50 VAL B C 1
ATOM 1475 O O . VAL B 1 50 ? -10.867 -11.172 -8.156 1 90 50 VAL B O 1
ATOM 1478 N N . GLU B 1 51 ? -13.133 -11.883 -8.172 1 82.81 51 GLU B N 1
ATOM 1479 C CA . GLU B 1 51 ? -13.297 -11.461 -9.555 1 82.81 51 GLU B CA 1
ATOM 1480 C C . GLU B 1 51 ? -13.133 -9.953 -9.703 1 82.81 51 GLU B C 1
ATOM 1482 O O . GLU B 1 51 ? -13.547 -9.188 -8.828 1 82.81 51 GLU B O 1
ATOM 1487 N N . HIS B 1 52 ? -12.18 -9.375 -10.391 1 83.69 52 HIS B N 1
ATOM 1488 C CA . HIS B 1 52 ? -12.016 -7.98 -10.773 1 83.69 52 HIS B CA 1
ATOM 1489 C C . HIS B 1 52 ? -10.914 -7.309 -9.961 1 83.69 52 HIS B C 1
ATOM 1491 O O . HIS B 1 52 ? -10.539 -6.168 -10.234 1 83.69 52 HIS B O 1
ATOM 1497 N N . LEU B 1 53 ? -10.477 -8.031 -8.922 1 89.56 53 LEU B N 1
ATOM 1498 C CA . LEU B 1 53 ? -9.453 -7.449 -8.062 1 89.56 53 LEU B CA 1
ATOM 1499 C C . LEU B 1 53 ? -8.148 -7.254 -8.828 1 89.56 53 LEU B C 1
ATOM 1501 O O . LEU B 1 53 ? -7.418 -6.293 -8.586 1 89.56 53 LEU B O 1
ATOM 1505 N N . GLY B 1 54 ? -7.977 -8.086 -9.781 1 93.06 54 GLY B N 1
ATOM 1506 C CA . GLY B 1 54 ? -6.719 -8.086 -10.508 1 93.06 54 GLY B CA 1
ATOM 1507 C C . GLY B 1 54 ? -6.414 -6.766 -11.188 1 93.06 54 GLY B C 1
ATOM 1508 O O . GLY B 1 54 ? -5.332 -6.207 -11 1 93.06 54 GLY B O 1
ATOM 1509 N N . THR B 1 55 ? -7.395 -6.254 -11.945 1 92.38 55 THR B N 1
ATOM 1510 C CA . THR B 1 55 ? -7.188 -5.031 -12.711 1 92.38 55 THR B CA 1
ATOM 1511 C C . THR B 1 55 ? -6.977 -3.838 -11.773 1 92.38 55 THR B C 1
ATOM 1513 O O . THR B 1 55 ? -6.086 -3.018 -12 1 92.38 55 THR B O 1
ATOM 1516 N N . LEU B 1 56 ? -7.789 -3.783 -10.734 1 91.62 56 LEU B N 1
ATOM 1517 C CA . LEU B 1 56 ? -7.719 -2.656 -9.812 1 91.62 56 LEU B CA 1
ATOM 1518 C C . LEU B 1 56 ? -6.387 -2.648 -9.062 1 91.62 56 LEU B C 1
ATOM 1520 O O . LEU B 1 56 ? -5.746 -1.602 -8.945 1 91.62 56 LEU B O 1
ATOM 1524 N N . ILE B 1 57 ? -5.969 -3.805 -8.633 1 95 57 ILE B N 1
ATOM 1525 C CA . ILE B 1 57 ? -4.738 -3.889 -7.848 1 95 57 ILE B CA 1
ATOM 1526 C C . ILE B 1 57 ? -3.531 -3.707 -8.766 1 95 57 ILE B C 1
ATOM 1528 O O . ILE B 1 57 ? -2.531 -3.104 -8.375 1 95 57 ILE B O 1
ATOM 1532 N N . ALA B 1 58 ? -3.639 -4.164 -10.016 1 94.44 58 ALA B N 1
ATOM 1533 C CA . ALA B 1 58 ? -2.57 -3.951 -10.984 1 94.44 58 ALA B CA 1
ATOM 1534 C C . ALA B 1 58 ? -2.332 -2.463 -11.227 1 94.44 58 ALA B C 1
ATOM 1536 O O . ALA B 1 58 ? -1.188 -2.025 -11.367 1 94.44 58 ALA B O 1
ATOM 1537 N N . ASP B 1 59 ? -3.398 -1.688 -11.273 1 94.06 59 ASP B N 1
ATOM 1538 C CA . ASP B 1 59 ? -3.27 -0.244 -11.445 1 94.06 59 ASP B CA 1
ATOM 1539 C C . ASP B 1 59 ? -2.465 0.375 -10.305 1 94.06 59 ASP B C 1
ATOM 1541 O O . ASP B 1 59 ? -1.634 1.256 -10.531 1 94.06 59 ASP B O 1
ATOM 1545 N N . ILE B 1 60 ? -2.76 -0.017 -9.125 1 95.06 60 ILE B N 1
ATOM 1546 C CA . ILE B 1 60 ? -2.037 0.469 -7.953 1 95.06 60 ILE B CA 1
ATOM 1547 C C . ILE B 1 60 ? -0.57 0.056 -8.047 1 95.06 60 ILE B C 1
ATOM 1549 O O . ILE B 1 60 ? 0.326 0.869 -7.805 1 95.06 60 ILE B O 1
ATOM 1553 N N . ALA B 1 61 ? -0.319 -1.155 -8.422 1 93.38 61 ALA B N 1
ATOM 1554 C CA . ALA B 1 61 ? 1.037 -1.689 -8.523 1 93.38 61 ALA B CA 1
ATOM 1555 C C . ALA B 1 61 ? 1.848 -0.937 -9.57 1 93.38 61 ALA B C 1
ATOM 1557 O O . ALA B 1 61 ? 3.051 -0.724 -9.406 1 93.38 61 ALA B O 1
ATOM 1558 N N . VAL B 1 62 ? 1.241 -0.584 -10.656 1 91.38 62 VAL B N 1
ATOM 1559 C CA . VAL B 1 62 ? 1.919 0.158 -11.711 1 91.38 62 VAL B CA 1
ATOM 1560 C C . VAL B 1 62 ? 2.422 1.493 -11.172 1 91.38 62 VAL B C 1
ATOM 1562 O O . VAL B 1 62 ? 3.578 1.861 -11.383 1 91.38 62 VAL B O 1
ATOM 1565 N N . ASP B 1 63 ? 1.595 2.186 -10.508 1 92.19 63 ASP B N 1
ATOM 1566 C CA . ASP B 1 63 ? 1.978 3.473 -9.93 1 92.19 63 ASP B CA 1
ATOM 1567 C C . ASP B 1 63 ? 3.027 3.297 -8.836 1 92.19 63 ASP B C 1
ATOM 1569 O O . ASP B 1 63 ? 3.928 4.125 -8.695 1 92.19 63 ASP B O 1
ATOM 1573 N N . TYR B 1 64 ? 2.836 2.27 -8.07 1 92.69 64 TYR B N 1
ATOM 1574 C CA . TYR B 1 64 ? 3.828 1.906 -7.062 1 92.69 64 TYR B CA 1
ATOM 1575 C C . TYR B 1 64 ? 5.191 1.675 -7.699 1 92.69 64 TYR B C 1
ATOM 1577 O O . TYR B 1 64 ? 6.207 2.17 -7.203 1 92.69 64 TYR B O 1
ATOM 1585 N N . GLN B 1 65 ? 5.203 0.995 -8.773 1 89.94 65 GLN B N 1
ATOM 1586 C CA . GLN B 1 65 ? 6.445 0.762 -9.5 1 89.94 65 GLN B CA 1
ATOM 1587 C C . GLN B 1 65 ? 7.043 2.074 -10.008 1 89.94 65 GLN B C 1
ATOM 1589 O O . GLN B 1 65 ? 8.258 2.279 -9.93 1 89.94 65 GLN B O 1
ATOM 1594 N N . ARG B 1 66 ? 6.227 2.9 -10.484 1 88.94 66 ARG B N 1
ATOM 1595 C CA . ARG B 1 66 ? 6.676 4.199 -10.977 1 88.94 66 ARG B CA 1
ATOM 1596 C C . ARG B 1 66 ? 7.332 5.012 -9.867 1 88.94 66 ARG B C 1
ATOM 1598 O O . ARG B 1 66 ? 8.344 5.684 -10.094 1 88.94 66 ARG B O 1
ATOM 1605 N N . LEU B 1 67 ? 6.742 4.98 -8.727 1 89.69 67 LEU B N 1
ATOM 1606 C CA . LEU B 1 67 ? 7.309 5.664 -7.574 1 89.69 67 LEU B CA 1
ATOM 1607 C C . LEU B 1 67 ? 8.719 5.16 -7.285 1 89.69 67 LEU B C 1
ATOM 1609 O O . LEU B 1 67 ? 9.633 5.957 -7.055 1 89.69 67 LEU B O 1
ATOM 1613 N N . GLY B 1 68 ? 8.852 3.869 -7.254 1 87.06 68 GLY B N 1
ATOM 1614 C CA . GLY B 1 68 ? 10.172 3.299 -7.031 1 87.06 68 GLY B CA 1
ATOM 1615 C C . GLY B 1 68 ? 11.188 3.738 -8.07 1 87.06 68 GLY B C 1
ATOM 1616 O O . GLY B 1 68 ? 12.328 4.055 -7.727 1 87.06 68 GLY B O 1
ATOM 1617 N N . ASP B 1 69 ? 10.797 3.678 -9.266 1 84.56 69 ASP B N 1
ATOM 1618 C CA . ASP B 1 69 ? 11.68 4.086 -10.359 1 84.56 69 ASP B CA 1
ATOM 1619 C C . ASP B 1 69 ? 12.094 5.547 -10.211 1 84.56 69 ASP B C 1
ATOM 1621 O O . ASP B 1 69 ? 13.25 5.902 -10.469 1 84.56 69 ASP B O 1
ATOM 1625 N N . GLU B 1 70 ? 11.172 6.363 -9.82 1 81.56 70 GLU B N 1
ATOM 1626 C CA . GLU B 1 70 ? 11.461 7.781 -9.633 1 81.56 70 GLU B CA 1
ATOM 1627 C C . GLU B 1 70 ? 12.445 7.996 -8.492 1 81.56 70 GLU B C 1
ATOM 1629 O O . GLU B 1 70 ? 13.375 8.805 -8.602 1 81.56 70 GLU B O 1
ATOM 1634 N N . TYR B 1 71 ? 12.211 7.32 -7.457 1 75 71 TYR B N 1
ATOM 1635 C CA . TYR B 1 71 ? 13.117 7.398 -6.316 1 75 71 TYR B CA 1
ATOM 1636 C C . TYR B 1 71 ? 14.523 6.973 -6.715 1 75 71 TYR B C 1
ATOM 1638 O O . TYR B 1 71 ? 15.508 7.582 -6.285 1 75 71 TYR B O 1
ATOM 1646 N N . ALA B 1 72 ? 14.625 5.926 -7.406 1 74.12 72 ALA B N 1
ATOM 1647 C CA . ALA B 1 72 ? 15.914 5.43 -7.875 1 74.12 72 ALA B CA 1
ATOM 1648 C C . ALA B 1 72 ? 16.625 6.469 -8.742 1 74.12 72 ALA B C 1
ATOM 1650 O O . ALA B 1 72 ? 17.844 6.602 -8.695 1 74.12 72 ALA B O 1
ATOM 1651 N N . ARG B 1 73 ? 15.836 7.152 -9.453 1 74.69 73 ARG B N 1
ATOM 1652 C CA . ARG B 1 73 ? 16.391 8.18 -10.328 1 74.69 73 ARG B CA 1
ATOM 1653 C C . ARG B 1 73 ? 16.891 9.375 -9.523 1 74.69 73 ARG B C 1
ATOM 1655 O O . ARG B 1 73 ? 17.953 9.93 -9.82 1 74.69 73 ARG B O 1
ATOM 1662 N N . LEU B 1 74 ? 16.062 9.727 -8.539 1 67.75 74 LEU B N 1
ATOM 1663 C CA . LEU B 1 74 ? 16.453 10.852 -7.699 1 67.75 74 LEU B CA 1
ATOM 1664 C C . LEU B 1 74 ? 17.75 10.562 -6.961 1 67.75 74 LEU B C 1
ATOM 1666 O O . LEU B 1 74 ? 18.609 11.43 -6.855 1 67.75 74 LEU B O 1
ATOM 1670 N N . GLY B 1 75 ? 17.812 9.352 -6.473 1 61 75 GLY B N 1
ATOM 1671 C CA . GLY B 1 75 ? 19.047 8.953 -5.816 1 61 75 GLY B CA 1
ATOM 1672 C C . GLY B 1 75 ? 20.234 8.914 -6.754 1 61 75 GLY B C 1
ATOM 1673 O O . GLY B 1 75 ? 21.359 9.195 -6.348 1 61 75 GLY B O 1
ATOM 1674 N N . SER B 1 76 ? 19.906 8.336 -7.965 1 58.78 76 SER B N 1
ATOM 1675 C CA . SER B 1 76 ? 20.969 8.25 -8.953 1 58.78 76 SER B CA 1
ATOM 1676 C C . SER B 1 76 ? 21.391 9.633 -9.438 1 58.78 76 SER B C 1
ATOM 1678 O O . SER B 1 76 ? 22.578 9.883 -9.664 1 58.78 76 SER B O 1
ATOM 1680 N N . ALA B 1 77 ? 20.391 10.398 -9.734 1 54.16 77 ALA B N 1
ATOM 1681 C CA . ALA B 1 77 ? 20.703 11.734 -10.234 1 54.16 77 ALA B CA 1
ATOM 1682 C C . ALA B 1 77 ? 21.609 12.484 -9.25 1 54.16 77 ALA B C 1
ATOM 1684 O O . ALA B 1 77 ? 22.453 13.297 -9.664 1 54.16 77 ALA B O 1
ATOM 1685 N N . ALA B 1 78 ? 21.375 12.305 -8.039 1 50.44 78 ALA B N 1
ATOM 1686 C CA . ALA B 1 78 ? 22.312 12.922 -7.102 1 50.44 78 ALA B CA 1
ATOM 1687 C C . ALA B 1 78 ? 23.703 12.336 -7.242 1 50.44 78 ALA B C 1
ATOM 1689 O O . ALA B 1 78 ? 24.688 12.953 -6.832 1 50.44 78 ALA B O 1
ATOM 1690 N N . ASN B 1 79 ? 23.641 11.047 -7.535 1 47.47 79 ASN B N 1
ATOM 1691 C CA . ASN B 1 79 ? 24.969 10.484 -7.785 1 47.47 79 ASN B CA 1
ATOM 1692 C C . ASN B 1 79 ? 25.344 10.578 -9.258 1 47.47 79 ASN B C 1
ATOM 1694 O O . ASN B 1 79 ? 25.484 9.562 -9.938 1 47.47 79 ASN B O 1
ATOM 1698 N N . ALA B 1 80 ? 24.938 11.664 -9.883 1 46.62 80 ALA B N 1
ATOM 1699 C CA . ALA B 1 80 ? 25.141 11.984 -11.297 1 46.62 80 ALA B CA 1
ATOM 1700 C C . ALA B 1 80 ? 26.422 11.352 -11.828 1 46.62 80 ALA B C 1
ATOM 1702 O O . ALA B 1 80 ? 26.641 11.305 -13.039 1 46.62 80 ALA B O 1
ATOM 1703 N N . ASP B 1 81 ? 27.375 11.227 -11.031 1 48.28 81 ASP B N 1
ATOM 1704 C CA . ASP B 1 81 ? 28.641 10.828 -11.609 1 48.28 81 ASP B CA 1
ATOM 1705 C C . ASP B 1 81 ? 28.625 9.359 -12.039 1 48.28 81 ASP B C 1
ATOM 1707 O O . ASP B 1 81 ? 29.609 8.852 -12.57 1 48.28 81 ASP B O 1
ATOM 1711 N N . SER B 1 82 ? 27.766 8.625 -11.539 1 43.59 82 SER B N 1
ATOM 1712 C CA . SER B 1 82 ? 27.906 7.227 -11.938 1 43.59 82 SER B CA 1
ATOM 1713 C C . SER B 1 82 ? 26.984 6.887 -13.102 1 43.59 82 SER B C 1
ATOM 1715 O O . SER B 1 82 ? 25.812 7.266 -13.102 1 43.59 82 SER B O 1
ATOM 1717 N N . ASP B 1 83 ? 27.516 6.77 -14.258 1 43.34 83 ASP B N 1
ATOM 1718 C CA . ASP B 1 83 ? 26.984 6.184 -15.492 1 43.34 83 ASP B CA 1
ATOM 1719 C C . ASP B 1 83 ? 26.078 4.996 -15.188 1 43.34 83 ASP B C 1
ATOM 1721 O O . ASP B 1 83 ? 25.766 4.211 -16.078 1 43.34 83 ASP B O 1
ATOM 1725 N N . ALA B 1 84 ? 25.906 4.77 -13.922 1 44.91 84 ALA B N 1
ATOM 1726 C CA . ALA B 1 84 ? 25.25 3.498 -13.656 1 44.91 84 ALA B CA 1
ATOM 1727 C C . ALA B 1 84 ? 23.812 3.508 -14.18 1 44.91 84 ALA B C 1
ATOM 1729 O O . ALA B 1 84 ? 23.109 4.52 -14.078 1 44.91 84 ALA B O 1
ATOM 1730 N N . PRO B 1 85 ? 23.438 2.568 -15.016 1 47.75 85 PRO B N 1
ATOM 1731 C CA . PRO B 1 85 ? 22.109 2.389 -15.602 1 47.75 85 PRO B CA 1
ATOM 1732 C C . PRO B 1 85 ? 20.984 2.648 -14.602 1 47.75 85 PRO B C 1
ATOM 1734 O O . PRO B 1 85 ? 21.172 2.473 -13.391 1 47.75 85 PRO B O 1
ATOM 1737 N N . THR B 1 86 ? 20.062 3.51 -14.961 1 50.91 86 THR B N 1
ATOM 1738 C CA . THR B 1 86 ? 18.859 3.809 -14.188 1 50.91 86 THR B CA 1
ATOM 1739 C C . THR B 1 86 ? 18.375 2.564 -13.453 1 50.91 86 THR B C 1
ATOM 1741 O O . THR B 1 86 ? 17.875 1.622 -14.078 1 50.91 86 THR B O 1
ATOM 1744 N N . LYS B 1 87 ? 19.062 2.127 -12.375 1 53.22 87 LYS B N 1
ATOM 1745 C CA . LYS B 1 87 ? 18.703 0.951 -11.586 1 53.22 87 LYS B CA 1
ATOM 1746 C C . LYS B 1 87 ? 17.188 0.908 -11.328 1 53.22 87 LYS B C 1
ATOM 1748 O O . LYS B 1 87 ? 16.609 1.877 -10.828 1 53.22 87 LYS B O 1
ATOM 1753 N N . LYS B 1 88 ? 16.547 0.047 -12.047 1 58.59 88 LYS B N 1
ATOM 1754 C CA . LYS B 1 88 ? 15.141 -0.235 -11.797 1 58.59 88 LYS B CA 1
ATOM 1755 C C . LYS B 1 88 ? 14.906 -0.635 -10.344 1 58.59 88 LYS B C 1
ATOM 1757 O O . LYS B 1 88 ? 15.703 -1.375 -9.766 1 58.59 88 LYS B O 1
ATOM 1762 N N . SER B 1 89 ? 14.023 0.194 -9.766 1 61.88 89 SER B N 1
ATOM 1763 C CA . SER B 1 89 ? 13.695 -0.081 -8.375 1 61.88 89 SER B CA 1
ATOM 1764 C C . SER B 1 89 ? 12.945 -1.401 -8.234 1 61.88 89 SER B C 1
ATOM 1766 O O . SER B 1 89 ? 12.25 -1.832 -9.164 1 61.88 89 SER B O 1
ATOM 1768 N N . HIS B 1 90 ? 13.445 -2.266 -7.398 1 64.5 90 HIS B N 1
ATOM 1769 C CA . HIS B 1 90 ? 12.711 -3.479 -7.043 1 64.5 90 HIS B CA 1
ATOM 1770 C C . HIS B 1 90 ? 11.641 -3.191 -5.996 1 64.5 90 HIS B C 1
ATOM 1772 O O . HIS B 1 90 ? 11.945 -2.682 -4.918 1 64.5 90 HIS B O 1
ATOM 1778 N N . LEU B 1 91 ? 10.477 -3.25 -6.492 1 64.19 91 LEU B N 1
ATOM 1779 C CA . LEU B 1 91 ? 9.398 -3.1 -5.523 1 64.19 91 LEU B CA 1
ATOM 1780 C C . LEU B 1 91 ? 9.281 -4.336 -4.637 1 64.19 91 LEU B C 1
ATOM 1782 O O . LEU B 1 91 ? 9.266 -5.461 -5.137 1 64.19 91 LEU B O 1
ATOM 1786 N N . GLN B 1 92 ? 9.305 -4.109 -3.318 1 80.56 92 GLN B N 1
ATOM 1787 C CA . GLN B 1 92 ? 9.312 -5.242 -2.4 1 80.56 92 GLN B CA 1
ATOM 1788 C C . GLN B 1 92 ? 7.895 -5.625 -1.986 1 80.56 92 GLN B C 1
ATOM 1790 O O . GLN B 1 92 ? 7.438 -6.734 -2.275 1 80.56 92 GLN B O 1
ATOM 1795 N N . CYS B 1 93 ? 7.176 -4.859 -1.327 1 89.19 93 CYS B N 1
ATOM 1796 C CA . CYS B 1 93 ? 5.859 -5.266 -0.851 1 89.19 93 CYS B CA 1
ATOM 1797 C C . CYS B 1 93 ? 4.953 -4.055 -0.654 1 89.19 93 CYS B C 1
ATOM 1799 O O . CYS B 1 93 ? 5.395 -3.018 -0.152 1 89.19 93 CYS B O 1
ATOM 1801 N N . LEU B 1 94 ? 3.805 -4.203 -1.142 1 94.56 94 LEU B N 1
ATOM 1802 C CA . LEU B 1 94 ? 2.713 -3.254 -0.954 1 94.56 94 LEU B CA 1
ATOM 1803 C C . LEU B 1 94 ? 1.618 -3.852 -0.077 1 94.56 94 LEU B C 1
ATOM 1805 O O . LEU 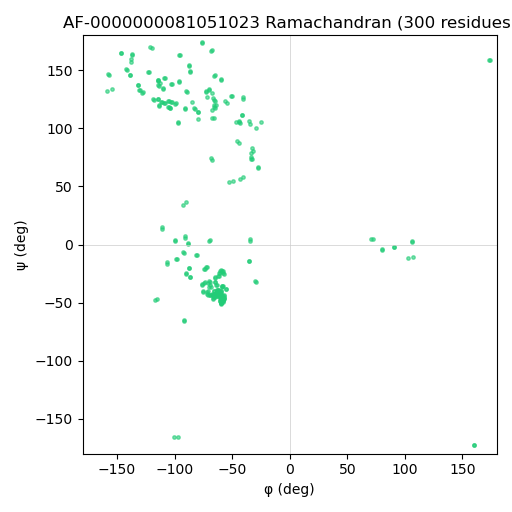B 1 94 ? 1.115 -4.941 -0.36 1 94.56 94 LEU B O 1
ATOM 1809 N N . LEU B 1 95 ? 1.314 -3.186 1.013 1 94.94 95 LEU B N 1
ATOM 1810 C CA . LEU B 1 95 ? 0.232 -3.639 1.878 1 94.94 95 LEU B CA 1
ATOM 1811 C C . LEU B 1 95 ? -0.917 -2.637 1.882 1 94.94 95 LEU B C 1
ATOM 1813 O O . LEU B 1 95 ? -0.71 -1.45 2.141 1 94.94 95 LEU B O 1
ATOM 1817 N N . LEU B 1 96 ? -2.061 -3.119 1.576 1 94.44 96 LEU B N 1
ATOM 1818 C CA . LEU B 1 96 ? -3.279 -2.322 1.479 1 94.44 96 LEU B CA 1
ATOM 1819 C C . LEU B 1 96 ? -4.27 -2.709 2.572 1 94.44 96 LEU B C 1
ATOM 1821 O O . LEU B 1 96 ? -4.672 -3.869 2.67 1 94.44 96 LEU B O 1
ATOM 1825 N N . GLU B 1 97 ? -4.586 -1.785 3.369 1 91.69 97 GLU B N 1
ATOM 1826 C CA . GLU B 1 97 ? -5.656 -2.002 4.34 1 91.69 97 GLU B CA 1
ATOM 1827 C C . GLU B 1 97 ? -6.969 -1.387 3.859 1 91.69 97 GLU B C 1
ATOM 1829 O O . GLU B 1 97 ? -7.047 -0.177 3.633 1 91.69 97 GLU B O 1
ATOM 1834 N N . LEU B 1 98 ? -7.961 -2.178 3.721 1 86.62 98 LEU B N 1
ATOM 1835 C CA . LEU B 1 98 ? -9.297 -1.776 3.297 1 86.62 98 LEU B CA 1
ATOM 1836 C C . LEU B 1 98 ? -10.328 -2.104 4.371 1 86.62 98 LEU B C 1
ATOM 1838 O O . LEU B 1 98 ? -10.023 -2.803 5.34 1 86.62 98 LEU B O 1
ATOM 1842 N N . ASP B 1 99 ? -11.555 -1.585 4.195 1 83.19 99 ASP B N 1
ATOM 1843 C CA . ASP B 1 99 ? -12.641 -1.868 5.133 1 83.19 99 ASP B CA 1
ATOM 1844 C C . ASP B 1 99 ? -12.945 -3.363 5.18 1 83.19 99 ASP B C 1
ATOM 1846 O O . ASP B 1 99 ? -13.289 -3.898 6.234 1 83.19 99 ASP B O 1
ATOM 1850 N N . GLN B 1 100 ? -12.641 -4.027 4.066 1 79.31 100 GLN B N 1
ATOM 1851 C CA . GLN B 1 100 ? -13.062 -5.418 3.936 1 79.31 100 GLN B CA 1
ATOM 1852 C C . GLN B 1 100 ? -11.914 -6.371 4.266 1 79.31 100 GLN B C 1
ATOM 1854 O O . GLN B 1 100 ? -12.125 -7.578 4.41 1 79.31 100 GLN B O 1
ATOM 1859 N N . GLY B 1 101 ? -10.742 -5.789 4.348 1 85.31 101 GLY B N 1
ATOM 1860 C CA . GLY B 1 101 ? -9.656 -6.703 4.652 1 85.31 101 GLY B CA 1
ATOM 1861 C C . GLY B 1 101 ? -8.297 -6.156 4.277 1 85.31 101 GLY B C 1
ATOM 1862 O O . GLY B 1 101 ? -8.141 -4.953 4.051 1 85.31 101 GLY B O 1
ATOM 1863 N N . LEU B 1 102 ? -7.312 -7.078 4.422 1 92.62 102 LEU B N 1
ATOM 1864 C CA . LEU B 1 102 ? -5.906 -6.77 4.18 1 92.62 102 LEU B CA 1
ATOM 1865 C C . LEU B 1 102 ? -5.406 -7.469 2.922 1 92.62 102 LEU B C 1
ATOM 1867 O O . LEU B 1 102 ? -5.723 -8.633 2.688 1 92.62 102 LEU B O 1
ATOM 1871 N N . VAL B 1 103 ? -4.688 -6.711 2.104 1 94 103 VAL B N 1
ATOM 1872 C CA . VAL B 1 103 ? -4.16 -7.238 0.848 1 94 103 VAL B CA 1
ATOM 1873 C C . VAL B 1 103 ? -2.662 -6.961 0.757 1 94 103 VAL B C 1
ATOM 1875 O O . VAL B 1 103 ? -2.213 -5.848 1.039 1 94 103 VAL B O 1
ATOM 1878 N N . GLY B 1 104 ? -1.886 -7.926 0.455 1 94.69 104 GLY B N 1
ATOM 1879 C CA . GLY B 1 104 ? -0.482 -7.77 0.112 1 94.69 104 GLY B CA 1
ATOM 1880 C C . GLY B 1 104 ? -0.198 -8 -1.36 1 94.69 104 GLY B C 1
ATOM 1881 O O . GLY B 1 104 ? -0.786 -8.891 -1.979 1 94.69 104 GLY B O 1
ATOM 1882 N N . VAL B 1 105 ? 0.728 -7.219 -1.866 1 95.06 105 VAL B N 1
ATOM 1883 C CA . VAL B 1 105 ? 1.09 -7.324 -3.275 1 95.06 105 VAL B CA 1
ATOM 1884 C C . VAL B 1 105 ? 2.607 -7.422 -3.414 1 95.06 105 VAL B C 1
ATOM 1886 O O . VAL B 1 105 ? 3.346 -6.672 -2.771 1 95.06 105 VAL B O 1
ATOM 1889 N N . SER B 1 106 ? 3.041 -8.289 -4.16 1 91.62 106 SER B N 1
ATOM 1890 C CA . SER B 1 106 ? 4.453 -8.43 -4.508 1 91.62 106 SER B CA 1
ATOM 1891 C C . SER B 1 106 ? 4.629 -8.727 -5.992 1 91.62 106 SER B C 1
ATOM 1893 O O . SER B 1 106 ? 3.676 -9.109 -6.672 1 91.62 106 SER B O 1
ATOM 1895 N N . SER B 1 107 ? 5.762 -8.422 -6.43 1 86.88 107 SER B N 1
ATOM 1896 C CA . SER B 1 107 ? 6.062 -8.688 -7.832 1 86.88 107 SER B CA 1
ATOM 1897 C C . SER B 1 107 ? 7.125 -9.773 -7.977 1 86.88 107 SER B C 1
ATOM 1899 O O . SER B 1 107 ? 8.078 -9.82 -7.199 1 86.88 107 SER B O 1
ATOM 1901 N N . CYS B 1 108 ? 6.875 -10.602 -8.938 1 77.25 108 CYS B N 1
ATOM 1902 C CA . CYS B 1 108 ? 7.906 -11.562 -9.305 1 77.25 108 CYS B CA 1
ATOM 1903 C C . CYS B 1 108 ? 8.93 -10.93 -10.242 1 77.25 108 CYS B C 1
ATOM 1905 O O . CYS B 1 108 ? 8.578 -10.398 -11.297 1 77.25 108 CYS B O 1
ATOM 1907 N N . MET B 1 109 ? 10.133 -10.883 -9.734 1 72.38 109 MET B N 1
ATOM 1908 C CA . MET B 1 109 ? 11.203 -10.227 -10.477 1 72.38 109 MET B CA 1
ATOM 1909 C C . MET B 1 109 ? 11.266 -10.742 -11.914 1 72.38 109 MET B C 1
ATOM 1911 O O . MET B 1 109 ? 11.273 -11.953 -12.141 1 72.38 109 MET B O 1
ATOM 1915 N N . GLY B 1 110 ? 11.25 -9.883 -12.828 1 71 110 GLY B N 1
ATOM 1916 C CA . GLY B 1 110 ? 11.547 -10.211 -14.219 1 71 110 GLY B CA 1
ATOM 1917 C C . GLY B 1 110 ? 10.367 -10.836 -14.945 1 71 110 GLY B C 1
ATOM 1918 O O . GLY B 1 110 ? 10.438 -11.094 -16.141 1 71 110 GLY B O 1
ATOM 1919 N N . SER B 1 111 ? 9.227 -11.133 -14.328 1 71.38 111 SER B N 1
ATOM 1920 C CA . SER B 1 111 ? 8.156 -11.883 -14.984 1 71.38 111 SER B CA 1
ATOM 1921 C C . SER B 1 111 ? 6.988 -10.969 -15.344 1 71.38 111 SER B C 1
ATOM 1923 O O . SER B 1 111 ? 6.133 -11.344 -16.156 1 71.38 111 SER B O 1
ATOM 1925 N N . GLY B 1 112 ? 6.902 -9.828 -14.828 1 78.75 112 GLY B N 1
ATOM 1926 C CA . GLY B 1 112 ? 5.762 -8.953 -15.055 1 78.75 112 GLY B CA 1
ATOM 1927 C C . GLY B 1 112 ? 4.496 -9.438 -14.375 1 78.75 112 GLY B C 1
ATOM 1928 O O . GLY B 1 112 ? 3.404 -8.938 -14.656 1 78.75 112 GLY B O 1
ATOM 1929 N N . VAL B 1 113 ? 4.66 -10.484 -13.625 1 85 113 VAL B N 1
ATOM 1930 C CA . VAL B 1 113 ? 3.518 -11.062 -12.922 1 85 113 VAL B CA 1
ATOM 1931 C C . VAL B 1 113 ? 3.473 -10.531 -11.484 1 85 113 VAL B C 1
ATOM 1933 O O . VAL B 1 113 ? 4.512 -10.367 -10.844 1 85 113 VAL B O 1
ATOM 1936 N N . LEU B 1 114 ? 2.191 -10.273 -11.078 1 91.75 114 LEU B N 1
ATOM 1937 C CA . LEU B 1 114 ? 1.957 -9.836 -9.703 1 91.75 114 LEU B CA 1
ATOM 1938 C C . LEU B 1 114 ? 1.409 -10.984 -8.859 1 91.75 114 LEU B C 1
ATOM 1940 O O . LEU B 1 114 ? 0.57 -11.758 -9.328 1 91.75 114 LEU B O 1
ATOM 1944 N N . ILE B 1 115 ? 1.923 -11.055 -7.707 1 90.81 115 ILE B N 1
ATOM 1945 C CA . ILE B 1 115 ? 1.355 -11.953 -6.703 1 90.81 115 ILE B CA 1
ATOM 1946 C C . ILE B 1 115 ? 0.571 -11.141 -5.676 1 90.81 115 ILE B C 1
ATOM 1948 O O . ILE B 1 115 ? 1.119 -10.242 -5.035 1 90.81 115 ILE B O 1
ATOM 1952 N N . ILE B 1 116 ? -0.727 -11.508 -5.523 1 92.94 116 ILE B N 1
ATOM 1953 C CA . ILE B 1 116 ? -1.601 -10.797 -4.598 1 92.94 116 ILE B CA 1
ATOM 1954 C C . ILE B 1 116 ? -2.092 -11.75 -3.512 1 92.94 116 ILE B C 1
ATOM 1956 O O . ILE B 1 116 ? -2.605 -12.836 -3.814 1 92.94 116 ILE B O 1
ATOM 1960 N N . GLY B 1 117 ? -1.88 -11.43 -2.307 1 92.62 117 GLY B N 1
ATOM 1961 C CA . GLY B 1 117 ? -2.408 -12.188 -1.186 1 92.62 117 GLY B CA 1
ATOM 1962 C C . GLY B 1 117 ? -3.523 -11.477 -0.448 1 92.62 117 GLY B C 1
ATOM 1963 O O . GLY B 1 117 ? -3.338 -10.352 0.025 1 92.62 117 GLY B O 1
ATOM 1964 N N . ILE B 1 118 ? -4.645 -12.109 -0.398 1 93.38 118 ILE B N 1
ATOM 1965 C CA . ILE B 1 118 ? -5.738 -11.617 0.44 1 93.38 118 ILE B CA 1
ATOM 1966 C C . ILE B 1 118 ? -5.641 -12.25 1.828 1 93.38 118 ILE B C 1
ATOM 1968 O O . ILE B 1 118 ? -5.758 -13.469 1.975 1 93.38 118 ILE B O 1
ATOM 1972 N N . ALA B 1 119 ? -5.453 -11.406 2.801 1 93.56 119 ALA B N 1
ATOM 1973 C CA . ALA B 1 119 ? -5.199 -11.891 4.156 1 93.56 119 ALA B CA 1
ATOM 1974 C C . ALA B 1 119 ? -6.484 -11.914 4.977 1 93.56 119 ALA B C 1
ATOM 1976 O O . ALA B 1 119 ? -7.496 -11.336 4.574 1 93.56 119 ALA B O 1
ATOM 1977 N N . THR B 1 120 ? -6.395 -12.672 6.074 1 92.69 120 THR B N 1
ATOM 1978 C CA . THR B 1 120 ? -7.469 -12.586 7.059 1 92.69 120 THR B CA 1
ATOM 1979 C C . THR B 1 120 ? -7.508 -11.203 7.699 1 92.69 120 THR B C 1
ATOM 1981 O O . THR B 1 120 ? -6.469 -10.555 7.855 1 92.69 120 THR B O 1
ATOM 1984 N N . PRO B 1 121 ? -8.68 -10.664 8.039 1 87.88 121 PRO B N 1
ATOM 1985 C CA . PRO B 1 121 ? -8.844 -9.273 8.477 1 87.88 121 PRO B CA 1
ATOM 1986 C C . PRO B 1 121 ? -8.008 -8.938 9.703 1 87.88 121 PRO B C 1
ATOM 1988 O O . PRO B 1 121 ? -7.617 -7.781 9.891 1 87.88 121 PRO B O 1
ATOM 1991 N N . ASP B 1 122 ? -7.598 -9.844 10.516 1 88.25 122 ASP B N 1
ATOM 1992 C CA . ASP B 1 122 ? -6.898 -9.523 11.758 1 88.25 122 ASP B CA 1
ATOM 1993 C C . ASP B 1 122 ? -5.434 -9.945 11.688 1 88.25 122 ASP B C 1
ATOM 1995 O O . ASP B 1 122 ? -4.734 -9.945 12.703 1 88.25 122 ASP B O 1
ATOM 1999 N N . ALA B 1 123 ? -5.008 -10.234 10.523 1 91.38 123 ALA B N 1
ATOM 2000 C CA . ALA B 1 123 ? -3.623 -10.672 10.375 1 91.38 123 ALA B CA 1
ATOM 2001 C C . ALA B 1 123 ? -2.658 -9.508 10.562 1 91.38 123 ALA B C 1
ATOM 2003 O O . ALA B 1 123 ? -2.9 -8.406 10.07 1 91.38 123 ALA B O 1
ATOM 2004 N N . PRO B 1 124 ? -1.648 -9.758 11.406 1 90.56 124 PRO B N 1
ATOM 2005 C CA . PRO B 1 124 ? -0.625 -8.719 11.5 1 90.56 124 PRO B CA 1
ATOM 2006 C C . PRO B 1 124 ? 0.054 -8.43 10.164 1 90.56 124 PRO B C 1
ATOM 2008 O O . PRO B 1 124 ? 0.363 -9.359 9.414 1 90.56 124 PRO B O 1
ATOM 2011 N N . MET B 1 125 ? 0.348 -7.164 9.906 1 92.06 125 MET B N 1
ATOM 2012 C CA . MET B 1 125 ? 0.89 -6.746 8.617 1 92.06 125 MET B CA 1
ATOM 2013 C C . MET B 1 125 ? 2.248 -7.391 8.359 1 92.06 125 MET B C 1
ATOM 2015 O O . MET B 1 125 ? 2.557 -7.773 7.234 1 92.06 125 MET B O 1
ATOM 2019 N N . GLY B 1 126 ? 3.076 -7.441 9.414 1 89.62 126 GLY B N 1
ATOM 2020 C CA . GLY B 1 126 ? 4.367 -8.094 9.25 1 89.62 126 GLY B CA 1
ATOM 2021 C C . GLY B 1 126 ? 4.25 -9.547 8.812 1 89.62 126 GLY B C 1
ATOM 2022 O O . GLY B 1 126 ? 5.07 -10.031 8.031 1 89.62 126 GLY B O 1
ATOM 2023 N N . MET B 1 127 ? 3.227 -10.219 9.32 1 91.38 127 MET B N 1
ATOM 2024 C CA . MET B 1 127 ? 3.016 -11.617 8.961 1 91.38 127 MET B CA 1
ATOM 2025 C C . MET B 1 127 ? 2.525 -11.742 7.523 1 91.38 127 MET B C 1
ATOM 2027 O O . MET B 1 127 ? 2.91 -12.672 6.812 1 91.38 127 MET B O 1
ATOM 2031 N N . ILE B 1 128 ? 1.662 -10.891 7.109 1 92.19 128 ILE B N 1
ATOM 2032 C CA . ILE B 1 128 ? 1.191 -10.875 5.73 1 92.19 128 ILE B CA 1
ATOM 2033 C C . ILE B 1 128 ? 2.379 -10.727 4.781 1 92.19 128 ILE B C 1
ATOM 2035 O O . ILE B 1 128 ? 2.508 -11.477 3.812 1 92.19 128 ILE B O 1
ATOM 2039 N N . LYS B 1 129 ? 3.25 -9.781 5.117 1 91.88 129 LYS B N 1
ATOM 2040 C CA . LYS B 1 129 ? 4.441 -9.562 4.305 1 91.88 129 LYS B CA 1
ATOM 2041 C C . LYS B 1 129 ? 5.305 -10.82 4.242 1 91.88 129 LYS B C 1
ATOM 2043 O O . LYS B 1 129 ? 5.738 -11.227 3.16 1 91.88 129 LYS B O 1
ATOM 2048 N N . ALA B 1 130 ? 5.598 -11.398 5.359 1 89.19 130 ALA B N 1
ATOM 2049 C CA . ALA B 1 130 ? 6.449 -12.586 5.418 1 89.19 130 ALA B CA 1
ATOM 2050 C C . ALA B 1 130 ? 5.871 -13.719 4.57 1 89.19 130 ALA B C 1
ATOM 2052 O O . ALA B 1 130 ? 6.605 -14.398 3.85 1 89.19 130 ALA B O 1
ATOM 2053 N N . ARG B 1 131 ? 4.574 -13.914 4.738 1 89.88 131 ARG B N 1
ATOM 2054 C CA . ARG B 1 131 ? 3.93 -14.984 3.977 1 89.88 131 ARG B CA 1
ATOM 2055 C C . ARG B 1 131 ? 3.951 -14.68 2.482 1 89.88 131 ARG B C 1
ATOM 2057 O O . ARG B 1 131 ? 4.199 -15.57 1.665 1 89.88 131 ARG B O 1
ATOM 2064 N N . LEU B 1 132 ? 3.635 -13.5 2.145 1 90.31 132 LEU B N 1
ATOM 2065 C CA . LEU B 1 132 ? 3.643 -13.094 0.743 1 90.31 132 LEU B CA 1
ATOM 2066 C C . LEU B 1 132 ? 5.027 -13.281 0.13 1 90.31 132 LEU B C 1
ATOM 2068 O O . LEU B 1 132 ? 5.152 -13.75 -1.001 1 90.31 132 LEU B O 1
ATOM 2072 N N . GLU B 1 133 ? 6.047 -12.898 0.815 1 88.38 133 GLU B N 1
ATOM 2073 C CA . GLU B 1 133 ? 7.414 -13.07 0.343 1 88.38 133 GLU B CA 1
ATOM 2074 C C . GLU B 1 133 ? 7.734 -14.539 0.099 1 88.38 133 GLU B C 1
ATOM 2076 O O . GLU B 1 133 ? 8.398 -14.883 -0.884 1 88.38 133 GLU B O 1
ATOM 2081 N N . THR B 1 134 ? 7.359 -15.328 1.026 1 87.06 134 THR B N 1
ATOM 2082 C CA . THR B 1 134 ? 7.566 -16.766 0.874 1 87.06 134 THR B CA 1
ATOM 2083 C C . THR B 1 134 ? 6.875 -17.281 -0.384 1 87.06 134 THR B C 1
ATOM 2085 O O . THR B 1 134 ? 7.469 -18.031 -1.163 1 87.06 134 THR B O 1
ATOM 2088 N N . ILE B 1 135 ? 5.625 -16.906 -0.579 1 86.19 135 ILE B N 1
ATOM 2089 C CA . ILE B 1 135 ? 4.863 -17.312 -1.754 1 86.19 135 ILE B CA 1
ATOM 2090 C C . ILE B 1 135 ? 5.574 -16.828 -3.02 1 86.19 135 ILE B C 1
ATOM 2092 O O . ILE B 1 135 ? 5.734 -17.594 -3.973 1 86.19 135 ILE B O 1
ATOM 2096 N N . THR B 1 136 ? 5.965 -15.602 -3.039 1 87.12 136 THR B N 1
ATOM 2097 C CA . THR B 1 136 ? 6.613 -15.008 -4.203 1 87.12 136 THR B CA 1
ATOM 2098 C C . THR B 1 136 ? 7.91 -15.742 -4.535 1 87.12 136 THR B C 1
ATOM 2100 O O . THR B 1 136 ? 8.203 -16 -5.703 1 87.12 136 THR B O 1
ATOM 2103 N N . GLU B 1 137 ? 8.648 -16.031 -3.533 1 84.44 137 GLU B N 1
ATOM 2104 C CA . GLU B 1 137 ? 9.891 -16.781 -3.732 1 84.44 137 GLU B CA 1
ATOM 2105 C C . GLU B 1 137 ? 9.625 -18.141 -4.352 1 84.44 137 GLU B C 1
ATOM 2107 O O . GLU B 1 137 ? 10.344 -18.578 -5.254 1 84.44 137 GLU B O 1
ATOM 2112 N N . HIS B 1 138 ? 8.648 -18.797 -3.789 1 81.69 138 HIS B N 1
ATOM 2113 C CA . HIS B 1 138 ? 8.289 -20.109 -4.309 1 81.69 138 HIS B CA 1
ATOM 2114 C C . HIS B 1 138 ? 7.852 -20.016 -5.766 1 81.69 138 HIS B C 1
ATOM 2116 O O . HIS B 1 138 ? 8.219 -20.875 -6.578 1 81.69 138 HIS B O 1
ATOM 2122 N N . VAL B 1 139 ? 7.105 -19.047 -6.051 1 81.12 139 VAL B N 1
ATOM 2123 C CA . VAL B 1 139 ? 6.609 -18.875 -7.41 1 81.12 139 VAL B CA 1
ATOM 2124 C C . VAL B 1 139 ? 7.77 -18.531 -8.344 1 81.12 139 VAL B C 1
ATOM 2126 O O . VAL B 1 139 ? 7.848 -19.062 -9.461 1 81.12 139 VAL B O 1
ATOM 2129 N N . GLN B 1 140 ? 8.617 -17.688 -7.91 1 81.31 140 GLN B N 1
ATOM 2130 C CA . GLN B 1 140 ? 9.789 -17.312 -8.695 1 81.31 140 GLN B CA 1
ATOM 2131 C C . GLN B 1 140 ? 10.656 -18.531 -9.008 1 81.31 140 GLN B C 1
ATOM 2133 O O . GLN B 1 140 ? 11.148 -18.672 -10.133 1 81.31 140 GLN B O 1
ATOM 2138 N N . GLU B 1 141 ? 10.883 -19.312 -8.023 1 78.94 141 GLU B N 1
ATOM 2139 C CA . GLU B 1 141 ? 11.664 -20.531 -8.203 1 78.94 141 GLU B CA 1
ATOM 2140 C C . GLU B 1 141 ? 11 -21.469 -9.211 1 78.94 141 GLU B C 1
ATOM 2142 O O . GLU B 1 141 ? 11.688 -22.094 -10.023 1 78.94 141 GLU B O 1
ATOM 2147 N N . ALA B 1 142 ? 9.711 -21.547 -9.086 1 74.56 142 ALA B N 1
ATOM 2148 C CA . ALA B 1 142 ? 8.961 -22.438 -9.969 1 74.56 142 ALA B CA 1
ATOM 2149 C C . ALA B 1 142 ? 8.961 -21.922 -11.406 1 74.56 142 ALA B C 1
ATOM 2151 O O . ALA B 1 142 ? 8.859 -22.703 -12.352 1 74.56 142 ALA B O 1
ATOM 2152 N N . MET B 1 143 ? 8.992 -20.656 -11.523 1 72.62 143 MET B N 1
ATOM 2153 C CA . MET B 1 143 ? 8.93 -20.047 -12.844 1 72.62 143 MET B CA 1
ATOM 2154 C C . MET B 1 143 ? 10.32 -19.922 -13.461 1 72.62 143 MET B C 1
ATOM 2156 O O . MET B 1 143 ? 10.453 -19.609 -14.641 1 72.62 143 MET B O 1
ATOM 2160 N N . SER B 1 144 ? 11.336 -19.953 -12.703 1 69 144 SER B N 1
ATOM 2161 C CA . SER B 1 144 ? 12.695 -19.875 -13.219 1 69 144 SER B CA 1
ATOM 2162 C C . SER B 1 144 ? 13.031 -21.094 -14.062 1 69 144 SER B C 1
ATOM 2164 O O . SER B 1 144 ? 12.641 -22.219 -13.734 1 69 144 SER B O 1
ATOM 2166 N N . PRO B 1 145 ? 13.344 -20.875 -15.398 1 56.94 145 PRO B N 1
ATOM 2167 C CA . PRO B 1 145 ? 13.727 -22.031 -16.203 1 56.94 145 PRO B CA 1
ATOM 2168 C C . PRO B 1 145 ? 14.656 -22.984 -15.453 1 56.94 145 PRO B C 1
ATOM 2170 O O . PRO B 1 145 ? 15.43 -22.547 -14.602 1 56.94 145 PRO B O 1
ATOM 2173 N N . LEU B 1 146 ? 14.242 -24.203 -15.086 1 45.28 146 LEU B N 1
ATOM 2174 C CA . LEU B 1 146 ? 15.203 -25.25 -14.773 1 45.28 146 LEU B CA 1
ATOM 2175 C C . LEU B 1 146 ? 16.469 -25.109 -15.617 1 45.28 146 LEU B C 1
ATOM 2177 O O . LEU B 1 146 ? 16.391 -24.969 -16.844 1 45.28 146 LEU B O 1
ATOM 2181 N N . THR B 1 147 ? 17.453 -24.359 -15.383 1 40.09 147 THR B N 1
ATOM 2182 C CA . THR B 1 147 ? 18.703 -24.797 -15.984 1 40.09 147 THR B CA 1
ATOM 2183 C C . THR B 1 147 ? 18.781 -26.312 -16.047 1 40.09 147 THR B C 1
ATOM 2185 O O . THR B 1 147 ? 18.703 -26.984 -15.023 1 40.09 147 THR B O 1
ATOM 2188 N N . GLU B 1 148 ? 18.125 -27.078 -16.859 1 39.28 148 GLU B N 1
ATOM 2189 C CA . GLU B 1 148 ? 18.516 -28.391 -17.359 1 39.28 148 GLU B CA 1
ATOM 2190 C C . GLU B 1 148 ? 20.031 -28.562 -17.344 1 39.28 148 GLU B C 1
ATOM 2192 O O . GLU B 1 148 ? 20.766 -27.672 -17.797 1 39.28 148 GLU B O 1
ATOM 2197 N N . THR B 1 149 ? 20.672 -29.375 -16.359 1 35.53 149 THR B N 1
ATOM 2198 C CA . THR B 1 149 ? 21.859 -30.203 -16.547 1 35.53 149 THR B CA 1
ATOM 2199 C C . THR B 1 149 ? 21.969 -30.656 -18 1 35.53 149 THR B C 1
ATOM 2201 O O . THR B 1 149 ? 21.156 -31.422 -18.484 1 35.53 149 THR B O 1
ATOM 2204 N N . SER B 1 150 ? 22.172 -29.859 -19.031 1 33 150 SER B N 1
ATOM 2205 C CA . SER B 1 150 ? 22.906 -30.453 -20.141 1 33 150 SER B CA 1
ATOM 2206 C C . SER B 1 150 ? 24.094 -31.281 -19.641 1 33 150 SER B C 1
ATOM 2208 O O . SER B 1 150 ? 25.078 -30.734 -19.141 1 33 150 SER B O 1
ATOM 2210 N N . TYR B 1 151 ? 23.859 -32.312 -18.734 1 28.55 151 TYR B N 1
ATOM 2211 C CA . TYR B 1 151 ? 24.781 -33.438 -18.828 1 28.55 151 TYR B CA 1
ATOM 2212 C C . TYR B 1 151 ? 24.859 -33.969 -20.266 1 28.55 151 TYR B C 1
ATOM 2214 O O . TYR B 1 151 ? 23.875 -34.531 -20.781 1 28.55 151 TYR B O 1
ATOM 2222 N N . ARG B 1 152 ? 25.172 -33.062 -21.328 1 22.95 152 ARG B N 1
ATOM 2223 C CA . ARG B 1 152 ? 26.078 -33.812 -22.188 1 22.95 152 ARG B CA 1
ATOM 2224 C C . ARG B 1 152 ? 27.469 -33.906 -21.547 1 22.95 152 ARG B C 1
ATOM 2226 O O . ARG B 1 152 ? 27.969 -32.938 -21 1 22.95 152 ARG B O 1
#

Radius of gyration: 20.57 Å; Cα contacts (8 Å, |Δi|>4): 570; chains: 2; bounding box: 60×66×47 Å

pLDDT: mean 77.67, std 17.95, range [22.95, 95.12]

Secondary structure (DSSP, 8-state):
---GGGHHHHHHHS---SSEEEEEEEETT--EEEES-SEEE-TTS-EEE-TTHHHHHHHHHHHHHHHHHHHHHHHHHHTTT------PPPP-EEEEE-SS-EEEEEE-TTT-EEEEEEEPTT--HHHHHHHHHHHHHHHHHHHS--------/---GGGHHHHHHHS---SSEEEEEEEETT--EEEES-SEEE-TTS-EEE-TTHHHHHHHHHHHHHHHHHHHHHHHHHHTTT-----------EEEEE-SS-EEEEEE-TTT-EEEEEEEPTT--HHHHHHHHHHHHHHHHHHHS--------

Nearest PDB structures (foldseek):
  6wj3-assembly1_F  TM=5.884E-01  e=1.962E-03  Homo sapiens
  4lv3-assembly1_A  TM=7.540E-01  e=7.253E-01  Escherichia coli K-12
  1l0d-assembly1_A  TM=7.539E-01  e=8.204E-01  Escherichia coli
  3iwq-assembly2_A  TM=7.563E-01  e=8.725E-01  Escherichia coli K-12
  1fcn-assembly1_A  TM=7.495E-01  e=9.280E-01  Escherichia coli

Organism: NCBI:txid2856

Foldseek 3Di:
DQPLPCVVVLQCPLDDDQWFNKKFKAALQQHTSDMNDQWDAWPVRDIDGCPPVRNVVSVVVVVVQVVQLVVLVVVVVVVVPDPPPSPRGADQKDWDQDNGAIKIWHDQPPRNMIMMTTTDRPHDPVVVSVSSVVSSVSVNVVRPPPPPPPPD/DQPLPCVVVLQCPLDDDQWFNKKFKEALQQHTSDMNDQWDAWPVRDIDGCPPVRNVVSVVVVVVQVVQLVVLCVVVVVVVPDPPPSPRGQDQKDWDQDNGAIKIWHDQPPRNMIMMTTTDRPHDPVVVSVSSVVSSVSVNVVRPPPPPPPPD

Solvent-accessible surface area (backbone atoms only — not comparable to full-atom values): 16354 Å² total; per-residue (Å²): 126,82,74,66,79,53,49,60,63,50,34,67,63,50,61,57,52,93,42,33,56,25,43,36,37,18,38,60,80,10,50,73,77,44,55,58,40,69,47,42,62,32,57,83,66,45,79,40,66,55,76,69,48,31,42,47,50,22,54,27,49,53,39,50,45,49,44,32,36,49,49,38,41,55,58,39,55,75,41,59,81,52,83,63,68,83,57,73,46,57,64,58,39,37,39,41,38,42,74,50,28,33,35,37,36,35,56,37,83,94,67,53,34,34,40,35,33,36,30,34,58,83,49,54,60,57,56,50,50,54,51,48,50,51,47,44,51,52,45,44,60,69,64,42,78,74,78,68,79,71,80,117,126,80,74,66,78,54,49,60,63,48,33,66,63,51,63,57,52,93,43,34,57,24,44,36,36,18,38,60,82,10,50,74,77,46,56,58,40,68,48,43,60,30,59,84,67,45,78,40,66,56,76,68,48,32,42,47,51,23,54,28,49,51,40,48,46,49,43,34,36,49,49,39,40,57,58,39,56,73,42,59,82,53,85,63,70,83,56,73,45,60,62,56,40,37,38,40,38,42,79,48,27,33,36,37,38,34,58,36,84,94,64,55,32,32,39,36,31,36,30,34,58,80,50,54,60,59,54,52,50,53,51,48,51,53,46,44,49,53,45,44,60,69,64,43,76,73,78,68,78,73,81,117